Protein AF-A0A7S0DQV4-F1 (afdb_monomer_lite)

Organism: NCBI:txid1561963

Secondary structure (DSSP, 8-state):
---PPP------------S--HHHHHHHTT-GGGHHHHHHTT--HHHHHHHHHTTTT-HHHHHHHHHHHT--HHHHHHHHHHHHHHHHHHHHHHHHHHHHHT-EEEEEEEEEEE-SS-TTTSPEEEEEEETTEEEEEEE-TT-BTTBT-EEETTTEEEE--SS-PPTT--EEEEEEEETTSEEEEEEE-S-GGGTT-EEEEEEE-TTS--TTSPPEEEE-S--TTEEEEEEEEEEEPPSSS-----EEEEEEE--TT---TTTT-EE--

Structure (mmCIF, N/CA/C/O backbone):
data_AF-A0A7S0DQV4-F1
#
_entry.id   AF-A0A7S0DQV4-F1
#
loop_
_atom_site.group_PDB
_atom_site.id
_atom_site.type_symbol
_atom_site.label_atom_id
_atom_site.label_alt_id
_atom_site.label_comp_id
_atom_site.label_asym_id
_atom_site.label_entity_id
_atom_site.label_seq_id
_atom_site.pdbx_PDB_ins_code
_atom_site.Cartn_x
_atom_site.Cartn_y
_atom_site.Cartn_z
_atom_site.occupancy
_atom_site.B_iso_or_equiv
_atom_site.auth_seq_id
_atom_site.auth_comp_id
_atom_site.auth_asym_id
_atom_site.auth_atom_id
_atom_site.pdbx_PDB_model_num
ATOM 1 N N . ILE A 1 1 ? -1.249 31.310 -8.145 1.00 28.73 1 ILE A N 1
ATOM 2 C CA . ILE A 1 1 ? -2.691 31.026 -7.954 1.00 28.73 1 ILE A CA 1
ATOM 3 C C . ILE A 1 1 ? -2.847 30.542 -6.519 1.00 28.73 1 ILE A C 1
ATOM 5 O O . ILE A 1 1 ? -2.282 29.510 -6.187 1.00 28.73 1 ILE A O 1
ATOM 9 N N . PHE A 1 2 ? -3.476 31.342 -5.656 1.00 20.47 2 PHE A N 1
ATOM 10 C CA . PHE A 1 2 ? -3.787 30.962 -4.274 1.00 20.47 2 PHE A CA 1
ATOM 11 C C . PHE A 1 2 ? -5.104 30.182 -4.272 1.00 20.47 2 PHE A C 1
ATOM 13 O O . PHE A 1 2 ? -6.099 30.689 -4.781 1.00 20.47 2 PHE A O 1
ATOM 20 N N . LEU A 1 3 ? -5.123 28.988 -3.683 1.00 21.50 3 LEU A N 1
ATOM 21 C CA . LEU A 1 3 ? -6.357 28.276 -3.351 1.00 21.50 3 LEU A CA 1
ATOM 22 C C . LEU A 1 3 ? -6.413 28.104 -1.831 1.00 21.50 3 LEU A C 1
ATOM 24 O O . LEU A 1 3 ? -5.659 27.327 -1.250 1.00 21.50 3 LEU A O 1
ATOM 28 N N . ARG A 1 4 ? -7.291 28.890 -1.194 1.00 20.69 4 ARG A N 1
ATOM 29 C CA . ARG A 1 4 ? -7.806 28.630 0.157 1.00 20.69 4 ARG A CA 1
ATOM 30 C C . ARG A 1 4 ? -8.791 27.471 0.058 1.00 20.69 4 ARG A C 1
ATOM 32 O O . ARG A 1 4 ? -9.707 27.538 -0.754 1.00 20.69 4 ARG A O 1
ATOM 39 N N . ILE A 1 5 ? -8.634 26.464 0.910 1.00 25.75 5 ILE A N 1
ATOM 40 C CA . ILE A 1 5 ? -9.639 25.418 1.112 1.00 25.75 5 ILE A CA 1
ATOM 41 C C . ILE A 1 5 ? -10.361 25.750 2.422 1.00 25.75 5 ILE A C 1
ATOM 43 O O . ILE A 1 5 ? -9.722 25.824 3.471 1.00 25.75 5 ILE A O 1
ATOM 47 N N . HIS A 1 6 ? -11.664 26.017 2.328 1.00 23.94 6 HIS A N 1
ATOM 48 C CA . HIS A 1 6 ? -12.577 26.170 3.461 1.00 23.94 6 HIS A CA 1
ATOM 49 C C . HIS A 1 6 ? -13.350 24.863 3.706 1.00 23.94 6 HIS A C 1
ATOM 51 O O . HIS A 1 6 ? -13.648 24.133 2.766 1.00 23.94 6 HIS A O 1
ATOM 57 N N . ASP A 1 7 ? -13.694 24.670 4.981 1.00 27.70 7 ASP A N 1
ATOM 58 C CA . ASP A 1 7 ? -14.709 23.786 5.570 1.00 27.70 7 ASP A CA 1
ATOM 59 C C . ASP A 1 7 ? -14.489 22.265 5.610 1.00 27.70 7 ASP A C 1
ATOM 61 O O . ASP A 1 7 ? -14.804 21.498 4.705 1.00 27.70 7 ASP A O 1
ATOM 65 N N . THR A 1 8 ? -14.075 21.812 6.797 1.00 28.31 8 THR A N 1
ATOM 66 C CA . THR A 1 8 ? -14.304 20.463 7.318 1.00 28.31 8 THR A CA 1
ATOM 67 C C . THR A 1 8 ? -15.698 20.382 7.946 1.00 28.31 8 THR A C 1
ATOM 69 O O . THR A 1 8 ? -15.882 20.778 9.097 1.00 28.31 8 THR A O 1
ATOM 72 N N . GLN A 1 9 ? -16.679 19.833 7.228 1.00 30.22 9 GLN A N 1
ATOM 73 C CA . GLN A 1 9 ? -17.860 19.267 7.882 1.00 30.22 9 GLN A CA 1
ATOM 74 C C . GLN A 1 9 ? -17.466 17.939 8.537 1.00 30.22 9 GLN A C 1
ATOM 76 O O . GLN A 1 9 ? -16.934 17.041 7.882 1.00 30.22 9 GLN A O 1
ATOM 81 N N . ALA A 1 10 ? -17.709 17.824 9.842 1.00 33.28 10 ALA A N 1
ATOM 82 C CA . ALA A 1 10 ? -17.564 16.584 10.591 1.00 33.28 10 ALA A CA 1
ATOM 83 C C . ALA A 1 10 ? -18.631 15.581 10.122 1.00 33.28 10 ALA A C 1
ATOM 85 O O . ALA A 1 10 ? -19.753 15.557 10.620 1.00 33.28 10 ALA A O 1
ATOM 86 N N . LEU A 1 11 ? -18.286 14.777 9.117 1.00 34.91 11 LEU A N 1
ATOM 87 C CA . LEU A 1 11 ? -19.079 13.630 8.695 1.00 34.91 11 LEU A CA 1
ATOM 88 C C . LEU A 1 11 ? -18.937 12.530 9.750 1.00 34.91 11 LEU A C 1
ATOM 90 O O . LEU A 1 11 ? -17.864 11.949 9.918 1.00 34.91 11 LEU A O 1
ATOM 94 N N . PHE A 1 12 ? -20.032 12.260 10.460 1.00 33.78 12 PHE A N 1
ATOM 95 C CA . PHE A 1 12 ? -20.196 11.050 11.257 1.00 33.78 12 PHE A CA 1
ATOM 96 C C . PHE A 1 12 ? -20.118 9.850 10.310 1.00 33.78 12 PHE A C 1
ATOM 98 O O . PHE A 1 12 ? -21.029 9.588 9.529 1.00 33.78 12 PHE A O 1
ATOM 105 N N . LEU A 1 13 ? -18.974 9.175 10.322 1.00 39.44 13 LEU A N 1
ATOM 106 C CA . LEU A 1 13 ? -18.747 7.951 9.572 1.00 39.44 13 LEU A CA 1
ATOM 107 C C . LEU A 1 13 ? -19.344 6.790 10.374 1.00 39.44 13 LEU A C 1
ATOM 109 O O . LEU A 1 13 ? -18.879 6.500 11.475 1.00 39.44 13 LEU A O 1
ATOM 113 N N . ASP A 1 14 ? -20.353 6.124 9.814 1.00 41.88 14 ASP A N 1
ATOM 114 C CA . ASP A 1 14 ? -20.816 4.823 10.297 1.00 41.88 14 ASP A CA 1
ATOM 115 C C . ASP A 1 14 ? -19.712 3.792 10.031 1.00 41.88 14 ASP A C 1
ATOM 117 O O . ASP A 1 14 ? -19.583 3.233 8.937 1.00 41.88 14 ASP A O 1
ATOM 121 N N . PHE A 1 15 ? -18.841 3.596 11.019 1.00 45.47 15 PHE A N 1
ATOM 122 C CA . PHE A 1 15 ? -17.841 2.541 10.978 1.00 45.47 15 PHE A CA 1
ATOM 123 C C . PHE A 1 15 ? -18.507 1.189 11.260 1.00 45.47 15 PHE A C 1
ATOM 125 O O . PHE A 1 15 ? -19.395 1.109 12.116 1.00 45.47 15 PHE A O 1
ATOM 132 N N . PRO A 1 16 ? -18.101 0.113 10.559 1.00 47.69 16 PRO A N 1
ATOM 133 C CA . PRO A 1 16 ? -18.525 -1.225 10.930 1.00 47.69 16 PRO A CA 1
ATOM 134 C C . PRO A 1 16 ? -18.013 -1.495 12.347 1.00 47.69 16 PRO A C 1
ATOM 136 O O . PRO A 1 16 ? -16.811 -1.588 12.574 1.00 47.69 16 PRO A O 1
ATOM 139 N N . MET A 1 17 ? -18.933 -1.565 13.309 1.00 54.28 17 MET A N 1
ATOM 140 C CA . MET A 1 17 ? -18.638 -2.094 14.641 1.00 54.28 17 MET A CA 1
ATOM 141 C C . MET A 1 17 ? -18.072 -3.506 14.469 1.00 54.28 17 MET A C 1
ATOM 143 O O . MET A 1 17 ? -18.554 -4.236 13.594 1.00 54.28 17 MET A O 1
ATOM 147 N N . SER A 1 18 ? -17.083 -3.895 15.282 1.00 62.16 18 SER A N 1
ATOM 148 C CA . SER A 1 18 ? -16.542 -5.255 15.205 1.00 62.16 18 SER A CA 1
ATOM 149 C C . SER A 1 18 ? -17.685 -6.271 15.288 1.00 62.16 18 SER A C 1
ATOM 151 O O . SER A 1 18 ? -18.680 -6.064 15.991 1.00 62.16 18 SER A O 1
ATOM 153 N N . SER A 1 19 ? -17.559 -7.388 14.571 1.00 74.06 19 SER A N 1
ATOM 154 C CA . SER A 1 19 ? -18.558 -8.469 14.563 1.00 74.06 19 SER A CA 1
ATOM 155 C C . SER A 1 19 ? -18.748 -9.143 15.926 1.00 74.06 19 SER A C 1
ATOM 157 O O . SER A 1 19 ? -19.539 -10.077 16.038 1.00 74.06 19 SER A O 1
ATOM 159 N N . THR A 1 20 ? -18.007 -8.705 16.948 1.00 83.81 20 THR A N 1
ATOM 160 C CA . THR A 1 20 ? -18.000 -9.305 18.271 1.00 83.81 20 THR A CA 1
ATOM 161 C C . THR A 1 20 ? -19.362 -9.147 18.935 1.00 83.81 20 THR A C 1
ATOM 163 O O . THR A 1 20 ? -19.856 -8.050 19.189 1.00 83.81 20 THR A O 1
ATOM 166 N N . THR A 1 21 ? -19.977 -10.275 19.249 1.00 91.00 21 THR A N 1
ATOM 167 C CA . THR A 1 21 ? -21.289 -10.361 19.880 1.00 91.00 21 THR A CA 1
ATOM 168 C C . THR A 1 21 ? -21.183 -10.296 21.404 1.00 91.00 21 THR A C 1
ATOM 170 O O . THR A 1 21 ? -20.172 -10.662 22.008 1.00 91.00 21 THR A O 1
ATOM 173 N N . ILE A 1 22 ? -22.272 -9.898 22.069 1.00 91.94 22 ILE A N 1
ATOM 174 C CA . ILE A 1 22 ? -22.349 -9.929 23.536 1.00 91.94 22 ILE A CA 1
ATOM 175 C C . ILE A 1 22 ? -22.137 -11.343 24.095 1.00 91.94 22 ILE A C 1
ATOM 177 O O . ILE A 1 22 ? -21.576 -11.508 25.177 1.00 91.94 22 ILE A 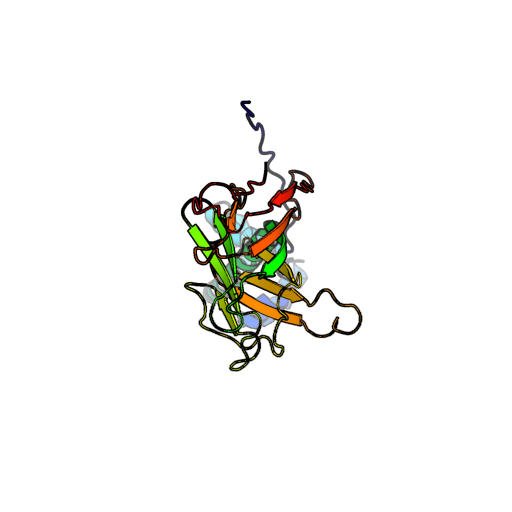O 1
ATOM 181 N N . LYS A 1 23 ? -22.523 -12.371 23.329 1.00 92.06 23 LYS A N 1
ATOM 182 C CA . LYS A 1 23 ? -22.279 -13.772 23.669 1.00 92.06 23 LYS A CA 1
ATOM 183 C C . LYS A 1 23 ? -20.781 -14.066 23.757 1.00 92.06 23 LYS A C 1
ATOM 185 O O . LYS A 1 23 ? -20.331 -14.562 24.787 1.00 92.06 23 LYS A O 1
ATOM 190 N N . GLU A 1 24 ? -20.016 -13.690 22.736 1.00 92.00 24 GLU A N 1
ATOM 191 C CA . GLU A 1 24 ? -18.563 -13.902 22.686 1.00 92.00 24 GLU A CA 1
ATOM 192 C C . GLU A 1 24 ? -17.835 -13.154 23.810 1.00 92.00 24 GLU A C 1
ATOM 194 O O . GLU A 1 24 ? -16.965 -13.728 24.467 1.00 92.00 24 GLU A O 1
ATOM 199 N N . ILE A 1 25 ? -18.245 -11.915 24.111 1.00 92.94 25 ILE A N 1
ATOM 200 C CA . ILE A 1 25 ? -17.688 -11.125 25.224 1.00 92.94 25 ILE A CA 1
ATOM 201 C C . ILE A 1 25 ? -17.873 -11.857 26.558 1.00 92.94 25 ILE A C 1
ATOM 203 O O . ILE A 1 25 ? -16.935 -11.988 27.352 1.00 92.94 25 ILE A O 1
ATOM 207 N N . PHE A 1 26 ? -19.086 -12.344 26.828 1.00 94.06 26 PHE A N 1
ATOM 208 C CA . PHE A 1 26 ? -19.406 -13.000 28.095 1.00 94.06 26 PHE A CA 1
ATOM 209 C C . PHE A 1 26 ? -18.797 -14.400 28.193 1.00 94.06 26 PHE A C 1
ATOM 211 O O . PHE A 1 26 ? -18.353 -14.787 29.276 1.00 94.06 26 PHE A O 1
ATOM 218 N N . GLU A 1 27 ? -18.723 -15.156 27.100 1.00 92.56 27 GLU A N 1
ATOM 219 C CA . GLU A 1 27 ? -18.044 -16.454 27.065 1.00 92.56 27 GLU A CA 1
ATOM 220 C C . GLU A 1 27 ? -16.532 -16.298 27.291 1.00 92.56 27 GLU A C 1
ATOM 222 O O . GLU A 1 27 ? -15.994 -16.921 28.212 1.00 92.56 27 GLU A O 1
ATOM 227 N N . GLY A 1 28 ? -15.871 -15.381 26.574 1.00 88.31 28 GLY A N 1
ATOM 228 C CA . GLY A 1 28 ? -14.443 -15.078 26.746 1.00 88.31 28 GLY A CA 1
ATOM 229 C C . GLY A 1 28 ? -14.092 -14.567 28.150 1.00 88.31 28 GLY A C 1
ATOM 230 O O . GLY A 1 28 ? -13.044 -14.899 28.706 1.00 88.31 28 GLY A O 1
ATOM 231 N N . SER A 1 29 ? -15.020 -13.855 28.795 1.00 91.75 29 SER A N 1
ATOM 232 C CA . SER A 1 29 ? -14.862 -13.353 30.170 1.00 91.75 29 SER A CA 1
ATOM 233 C C . SER A 1 29 ? -15.138 -14.390 31.268 1.00 91.75 29 SER A C 1
ATOM 235 O O . SER A 1 29 ? -15.054 -14.062 32.460 1.00 91.75 29 SER A O 1
ATOM 237 N N . LYS A 1 30 ? -15.518 -15.628 30.913 1.00 94.19 30 LYS A N 1
ATOM 238 C CA . LYS A 1 30 ? -16.040 -16.643 31.854 1.00 94.19 30 LYS A CA 1
ATOM 239 C C . LYS A 1 30 ? -17.259 -16.130 32.643 1.00 94.19 30 LYS A C 1
ATOM 241 O O . LYS A 1 30 ? -17.380 -16.328 33.857 1.00 94.19 30 LYS A O 1
ATOM 246 N N . LEU A 1 31 ? -18.142 -15.415 31.951 1.00 95.19 31 LEU A N 1
ATOM 247 C CA . LEU A 1 31 ? -19.380 -14.812 32.452 1.00 95.19 31 LEU A CA 1
ATOM 248 C C . LEU A 1 31 ? -20.630 -15.359 31.744 1.00 95.19 31 LEU A C 1
ATOM 250 O O . LEU A 1 31 ? -21.716 -14.837 31.970 1.00 95.19 31 LEU A O 1
ATOM 254 N N . SER A 1 32 ? -20.519 -16.435 30.959 1.00 94.38 32 SER A N 1
ATOM 255 C CA . SER A 1 32 ? -21.633 -17.048 30.212 1.00 94.38 32 SER A CA 1
ATOM 256 C C . SER A 1 32 ? -22.882 -17.331 31.060 1.00 94.38 32 SER A C 1
ATOM 258 O O . SER A 1 32 ? -24.001 -17.188 30.578 1.00 94.38 32 SER A O 1
ATOM 260 N N . LYS A 1 33 ? -22.720 -17.622 32.359 1.00 95.44 33 LYS A N 1
ATOM 261 C CA . LYS A 1 33 ? -23.836 -17.793 33.310 1.00 95.44 33 LYS A CA 1
ATOM 262 C C . LYS A 1 33 ? -24.750 -16.565 33.469 1.00 95.44 33 LYS A C 1
ATOM 264 O O . LYS A 1 33 ? -25.844 -16.703 34.000 1.00 95.44 33 LYS A O 1
ATOM 269 N N . PHE A 1 34 ? -24.305 -15.380 33.050 1.00 95.75 34 PHE A N 1
ATOM 270 C CA . PHE A 1 34 ? -25.073 -14.132 33.105 1.00 95.75 34 PHE A CA 1
ATOM 271 C C . PHE A 1 34 ? -25.799 -13.809 31.794 1.00 95.75 34 PHE A C 1
ATOM 273 O O . PHE A 1 34 ? -26.607 -12.883 31.771 1.00 95.75 34 PHE A O 1
ATOM 280 N N . LEU A 1 35 ? -25.577 -14.584 30.726 1.00 94.19 35 LEU A N 1
ATOM 281 C CA . LEU A 1 35 ? -26.274 -14.405 29.449 1.00 94.19 35 LEU A CA 1
ATOM 282 C C . LEU A 1 35 ? -27.807 -14.411 29.576 1.00 94.19 35 LEU A C 1
ATOM 284 O O . LEU A 1 35 ? -28.430 -13.562 28.947 1.00 94.19 35 LEU A O 1
ATOM 288 N N . PRO A 1 36 ? -28.443 -15.247 30.424 1.00 95.75 36 PRO A N 1
ATOM 289 C CA . PRO A 1 36 ? -29.891 -15.175 30.610 1.00 95.75 36 PRO A CA 1
ATOM 290 C C . PRO A 1 36 ? -30.375 -13.813 31.128 1.00 95.75 36 PRO A C 1
ATOM 292 O O . PRO A 1 36 ? -31.425 -13.339 30.706 1.00 95.75 36 PRO A O 1
ATOM 295 N N . ALA A 1 37 ? -29.613 -13.160 32.015 1.00 94.00 37 ALA A N 1
ATOM 296 C CA . ALA A 1 37 ? -29.952 -11.829 32.523 1.00 94.00 37 ALA A CA 1
ATOM 297 C C . ALA A 1 37 ? -29.774 -10.753 31.441 1.00 94.00 37 ALA A C 1
ATOM 299 O O . ALA A 1 37 ? -30.628 -9.884 31.290 1.00 94.00 37 ALA A O 1
ATOM 300 N N . VAL A 1 38 ? -28.705 -10.860 30.646 1.00 93.12 38 VAL A N 1
ATOM 301 C CA . VAL A 1 38 ? -28.457 -10.001 29.479 1.00 93.12 38 VAL A CA 1
ATOM 302 C C . VAL A 1 38 ? -29.620 -10.084 28.486 1.00 93.12 38 VAL A C 1
ATOM 304 O O . VAL A 1 38 ? -30.160 -9.051 28.098 1.00 93.12 38 VAL A O 1
ATOM 307 N N . SER A 1 39 ? -30.060 -11.298 28.137 1.00 92.38 39 SER A N 1
ATOM 308 C CA . SER A 1 39 ? -31.197 -11.516 27.234 1.00 92.38 39 SER A CA 1
ATOM 309 C C . SER A 1 39 ? -32.522 -11.047 27.832 1.00 92.38 39 SER A C 1
ATOM 311 O O . SER A 1 39 ? -33.321 -10.433 27.135 1.00 92.38 39 SER A O 1
ATOM 313 N N . LYS A 1 40 ? -32.755 -11.288 29.129 1.00 94.88 40 LYS A N 1
ATOM 314 C CA . LYS A 1 40 ? -33.973 -10.845 29.829 1.00 94.88 40 LYS A CA 1
ATOM 315 C C . LYS A 1 40 ? -34.155 -9.326 29.778 1.00 94.88 40 LYS A C 1
ATOM 317 O O . LYS A 1 40 ? -35.286 -8.853 29.730 1.00 94.88 40 LYS A O 1
ATOM 322 N N . HIS A 1 41 ? -33.056 -8.581 29.832 1.00 93.12 41 HIS A N 1
ATOM 323 C CA . HIS A 1 41 ? -33.058 -7.120 29.824 1.00 93.12 41 HIS A CA 1
ATOM 324 C C . HIS A 1 41 ? -32.793 -6.514 28.441 1.00 93.12 41 HIS A C 1
ATOM 326 O O . HIS A 1 41 ? -32.591 -5.306 28.361 1.00 93.12 41 HIS A O 1
ATOM 332 N N . ASP A 1 42 ? -32.792 -7.335 27.384 1.00 93.06 42 ASP A N 1
ATOM 333 C CA . ASP A 1 42 ? -32.529 -6.926 25.998 1.00 93.06 42 ASP A CA 1
ATOM 334 C C . ASP A 1 42 ? -31.271 -6.048 25.855 1.00 93.06 42 ASP A C 1
ATOM 336 O O . ASP A 1 42 ? -31.233 -5.033 25.159 1.00 93.06 42 ASP A O 1
ATOM 340 N N . ILE A 1 43 ? -30.212 -6.411 26.586 1.00 92.06 43 ILE A N 1
ATOM 341 C CA . ILE A 1 43 ? -28.967 -5.649 26.563 1.00 92.06 43 ILE A CA 1
ATOM 342 C C . ILE A 1 43 ? -28.238 -5.972 25.261 1.00 92.06 43 ILE A C 1
ATOM 344 O O . ILE A 1 43 ? -27.730 -7.075 25.062 1.00 92.06 43 ILE A O 1
ATOM 348 N N . GLN A 1 44 ? -28.163 -4.978 24.383 1.00 91.94 44 GLN A N 1
ATOM 349 C CA . GLN A 1 44 ? -27.464 -5.063 23.107 1.00 91.94 44 GLN A CA 1
ATOM 350 C C . GLN A 1 44 ? -25.958 -4.806 23.283 1.00 91.94 44 GLN A C 1
ATOM 352 O O . GLN A 1 44 ? -25.547 -4.001 24.124 1.00 91.94 44 GLN A O 1
ATOM 357 N N . THR A 1 45 ? -25.118 -5.427 22.442 1.00 89.69 45 THR A N 1
ATOM 358 C CA . THR A 1 45 ? -23.652 -5.226 22.466 1.00 89.69 45 THR A CA 1
ATOM 359 C C . THR A 1 45 ? -23.278 -3.744 22.382 1.00 89.69 45 THR A C 1
ATOM 361 O O . THR A 1 45 ? -22.413 -3.275 23.120 1.00 89.69 45 THR A O 1
ATOM 364 N N . LYS A 1 46 ? -23.960 -2.990 21.506 1.00 88.31 46 LYS A N 1
ATOM 365 C CA . LYS A 1 46 ? -23.709 -1.559 21.290 1.00 88.31 46 LYS A CA 1
ATOM 366 C C . LYS A 1 46 ? -23.971 -0.743 22.555 1.00 88.31 46 LYS A C 1
ATOM 368 O O . LYS A 1 46 ? -23.108 0.025 22.961 1.00 88.31 46 LYS A O 1
ATOM 373 N N . SER A 1 47 ? -25.107 -0.969 23.215 1.00 90.19 47 SER A N 1
ATOM 374 C CA . SER A 1 47 ? -25.468 -0.286 24.463 1.00 90.19 47 SER A CA 1
ATOM 375 C C . SER A 1 47 ? -24.484 -0.599 25.594 1.00 90.19 47 SER A C 1
ATOM 377 O O . SER A 1 47 ? -24.123 0.291 26.363 1.00 90.19 47 SER A O 1
ATOM 379 N N . LEU A 1 48 ? -23.998 -1.846 25.667 1.00 92.00 48 LEU A N 1
ATOM 380 C CA . LEU A 1 48 ? -22.988 -2.255 26.644 1.00 92.00 48 LEU A CA 1
ATOM 381 C C . LEU A 1 48 ? -21.639 -1.555 26.417 1.00 92.00 48 LEU A C 1
ATOM 383 O O . LEU A 1 48 ? -21.051 -1.030 27.364 1.00 92.00 48 LEU A O 1
ATOM 387 N N . LEU A 1 49 ? -21.163 -1.526 25.168 1.00 89.88 49 LEU A N 1
ATOM 388 C CA . LEU A 1 49 ? -19.923 -0.842 24.789 1.00 89.88 49 LEU A CA 1
ATOM 389 C C . LEU A 1 49 ? -20.016 0.676 24.982 1.00 89.88 49 LEU A C 1
ATOM 391 O O . LEU A 1 49 ? -19.041 1.292 25.410 1.00 89.88 49 LEU A O 1
ATOM 395 N N . GLU A 1 50 ? -21.173 1.277 24.701 1.00 89.88 50 GLU A N 1
ATOM 396 C CA . GLU A 1 50 ? -21.409 2.714 24.853 1.00 89.88 50 GLU A CA 1
ATOM 397 C C . GLU A 1 50 ? -21.395 3.145 26.322 1.00 89.88 50 GLU A C 1
ATOM 399 O O . GLU A 1 50 ? -20.676 4.077 26.682 1.00 89.88 50 GLU A O 1
ATOM 404 N N . ALA A 1 51 ? -22.099 2.432 27.205 1.00 90.56 51 ALA A N 1
ATOM 405 C CA . ALA A 1 51 ? -22.046 2.752 28.631 1.00 90.56 51 ALA A CA 1
ATOM 406 C C . ALA A 1 51 ? -20.658 2.497 29.235 1.00 90.56 51 ALA A C 1
ATOM 408 O O . ALA A 1 51 ? -20.254 3.204 30.155 1.00 90.56 51 ALA A O 1
ATOM 409 N N . PHE A 1 52 ? -19.923 1.497 28.731 1.00 92.75 52 PHE A N 1
ATOM 410 C CA . PHE A 1 52 ? -18.534 1.274 29.130 1.00 92.75 52 PHE A CA 1
ATOM 411 C C . PHE A 1 52 ? -17.633 2.429 28.682 1.00 92.75 52 PHE A C 1
ATOM 413 O O . PHE A 1 52 ? -16.877 2.956 29.492 1.00 92.75 52 PHE A O 1
ATOM 420 N N . LYS A 1 53 ? -17.758 2.882 27.427 1.00 89.44 53 LYS A N 1
ATOM 421 C CA . LYS A 1 53 ? -17.026 4.043 26.891 1.00 89.44 53 LYS A CA 1
ATOM 422 C C . LYS A 1 53 ? -17.293 5.314 27.699 1.00 89.44 53 LYS A C 1
ATOM 424 O O . LYS A 1 53 ? -16.375 6.088 27.939 1.00 89.44 53 LYS A O 1
ATOM 429 N N . ASN A 1 54 ? -18.532 5.502 28.143 1.00 89.62 54 ASN A N 1
ATOM 430 C CA . ASN A 1 54 ? -18.963 6.683 28.885 1.00 89.62 54 ASN A CA 1
ATOM 431 C C . ASN A 1 54 ? -18.866 6.508 30.409 1.00 89.62 54 ASN A C 1
ATOM 433 O O . ASN A 1 54 ? -19.474 7.277 31.143 1.00 89.62 54 ASN A O 1
ATOM 437 N N . MET A 1 55 ? -18.128 5.522 30.934 1.00 88.69 55 MET A N 1
ATOM 438 C CA . MET A 1 55 ? -18.126 5.263 32.382 1.00 88.69 55 MET A CA 1
ATOM 439 C C . MET A 1 55 ? -17.536 6.406 33.229 1.00 88.69 55 MET A C 1
ATOM 441 O O . MET A 1 55 ? -17.870 6.510 34.406 1.00 88.69 55 MET A O 1
ATOM 445 N N . GLU A 1 56 ? -16.677 7.251 32.651 1.00 84.62 56 GLU A N 1
ATOM 446 C CA . GLU A 1 56 ? -16.110 8.433 33.321 1.00 84.62 56 GLU A CA 1
ATOM 447 C C . GLU A 1 56 ? -17.068 9.632 33.298 1.00 84.62 56 GLU A C 1
ATOM 449 O O . GLU A 1 56 ? -17.122 10.405 34.251 1.00 84.62 56 GLU A O 1
ATOM 454 N N . THR A 1 57 ? -17.852 9.774 32.227 1.00 86.38 57 THR A N 1
ATOM 455 C CA . THR A 1 57 ? -18.740 10.923 31.990 1.00 86.38 57 THR A CA 1
ATOM 456 C C . THR A 1 57 ? -20.193 10.661 32.398 1.00 86.38 57 THR A C 1
ATOM 458 O O . THR A 1 57 ? -20.922 11.598 32.712 1.00 86.38 57 THR A O 1
ATOM 461 N N . ALA A 1 58 ? -20.618 9.397 32.433 1.00 88.75 58 ALA A N 1
ATOM 462 C CA . ALA A 1 58 ? -21.961 8.931 32.776 1.00 88.75 58 ALA A CA 1
ATOM 463 C C . ALA A 1 58 ? -21.922 7.624 33.611 1.00 88.75 58 ALA A C 1
ATOM 465 O O . ALA A 1 58 ? -22.488 6.599 33.207 1.00 88.75 58 ALA A O 1
ATOM 466 N N . PRO A 1 59 ? -21.292 7.627 34.805 1.00 91.38 59 PRO A N 1
ATOM 467 C CA . PRO A 1 59 ? -21.092 6.421 35.620 1.00 91.38 59 PRO A CA 1
ATOM 468 C C . PRO A 1 59 ? -22.398 5.725 36.034 1.00 91.38 59 PRO A C 1
ATOM 470 O O . PRO A 1 59 ? -22.425 4.502 36.190 1.00 91.38 59 PRO A O 1
ATOM 473 N N . GLU A 1 60 ? -23.496 6.473 36.169 1.00 92.06 60 GLU A N 1
ATOM 474 C CA . GLU A 1 60 ? -24.802 5.931 36.560 1.00 92.06 60 GLU A CA 1
ATOM 475 C C . GLU A 1 60 ? -25.402 4.992 35.504 1.00 92.06 60 GLU A C 1
ATOM 477 O O . GLU A 1 60 ? -26.052 4.005 35.852 1.00 92.06 60 GLU A O 1
ATOM 482 N N . GLN A 1 61 ? -25.150 5.237 34.212 1.00 90.06 61 GLN A N 1
ATOM 483 C CA . GLN A 1 61 ? -25.619 4.352 33.138 1.00 90.06 61 GLN A CA 1
ATOM 484 C C . GLN A 1 61 ? -24.903 3.001 33.186 1.00 90.06 61 GLN A C 1
ATOM 486 O O . GLN A 1 61 ? -25.541 1.948 33.108 1.00 90.06 61 GLN A O 1
ATOM 491 N N . TRP A 1 62 ? -23.581 3.030 33.380 1.00 92.75 62 TRP A N 1
ATOM 492 C CA . TRP A 1 62 ? -22.777 1.830 33.586 1.00 92.75 62 TRP A CA 1
ATOM 493 C C . TRP A 1 62 ? -23.245 1.065 34.826 1.00 92.75 62 TRP A C 1
ATOM 495 O O . TRP A 1 62 ? -23.523 -0.130 34.749 1.00 92.75 62 TRP A O 1
ATOM 505 N N . LYS A 1 63 ? -23.401 1.760 35.958 1.00 93.00 63 LYS A N 1
ATOM 506 C CA . LYS A 1 63 ? -23.839 1.164 37.225 1.00 93.00 63 LYS A CA 1
ATOM 507 C C . LYS A 1 63 ? -25.205 0.489 37.103 1.00 93.00 63 LYS A C 1
ATOM 509 O O . LYS A 1 63 ? -25.317 -0.692 37.417 1.00 93.00 63 LYS A O 1
ATOM 514 N N . LYS A 1 64 ? -26.204 1.184 36.548 1.00 93.56 64 LYS A N 1
ATOM 515 C CA . LYS A 1 64 ? -27.548 0.632 36.318 1.00 93.56 64 LYS A CA 1
ATOM 516 C C . LYS A 1 64 ? -27.500 -0.658 35.500 1.00 93.56 64 LYS A C 1
ATOM 518 O O . LYS A 1 64 ? -28.203 -1.613 35.813 1.00 93.56 64 LYS A O 1
ATOM 523 N N . MET A 1 65 ? -26.668 -0.709 34.463 1.00 93.06 65 MET A N 1
ATOM 524 C CA . MET A 1 65 ? -26.552 -1.897 33.621 1.00 93.06 65 MET A CA 1
ATOM 525 C C . MET A 1 65 ? -25.853 -3.062 34.331 1.00 93.06 65 MET A C 1
ATOM 527 O O . MET A 1 65 ? -26.296 -4.203 34.224 1.00 93.06 65 MET A O 1
ATOM 531 N N . ILE A 1 66 ? -24.806 -2.782 35.105 1.00 95.19 66 ILE A N 1
ATOM 532 C CA . ILE A 1 66 ? -24.135 -3.776 35.952 1.00 95.19 66 ILE A CA 1
ATOM 533 C C . ILE A 1 66 ? -25.093 -4.371 36.991 1.00 95.19 66 ILE A C 1
ATOM 535 O O . ILE A 1 66 ? -25.089 -5.592 37.191 1.00 95.19 66 ILE A O 1
ATOM 539 N N . ASP A 1 67 ? -25.943 -3.533 37.584 1.00 93.81 67 ASP A N 1
ATOM 540 C CA . ASP A 1 67 ? -26.949 -3.944 38.561 1.00 93.81 67 ASP A CA 1
ATOM 541 C C . ASP A 1 67 ? -28.041 -4.815 37.917 1.00 93.81 67 ASP A C 1
ATOM 543 O O . ASP A 1 67 ? -28.390 -5.858 38.470 1.00 93.81 67 ASP A O 1
ATOM 547 N N . LEU A 1 68 ? -28.513 -4.467 36.710 1.00 94.19 68 LEU A N 1
ATOM 548 C CA . LEU A 1 68 ? -29.480 -5.278 35.949 1.00 94.19 68 LEU A CA 1
ATOM 549 C C . LEU A 1 68 ? -28.947 -6.679 35.612 1.00 94.19 68 LEU A C 1
ATOM 551 O O . LEU A 1 68 ? -29.694 -7.655 35.640 1.00 94.19 68 LEU A O 1
ATOM 555 N N . ILE A 1 69 ? -27.652 -6.795 35.312 1.00 93.88 69 ILE A N 1
ATOM 556 C CA . ILE A 1 69 ? -27.015 -8.088 35.015 1.00 93.88 69 ILE A CA 1
ATOM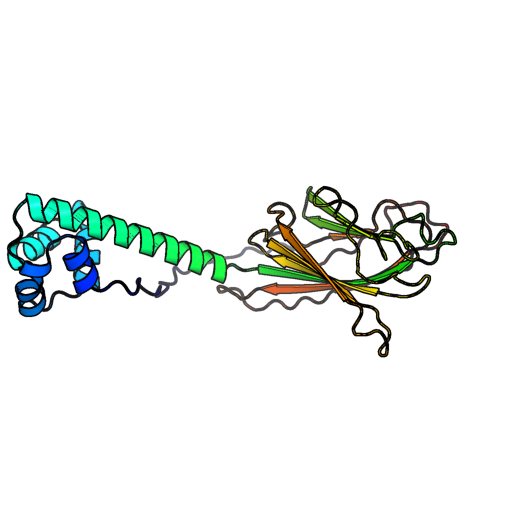 557 C C . ILE A 1 69 ? -26.718 -8.873 36.312 1.00 93.88 69 ILE A C 1
ATOM 559 O O . ILE A 1 69 ? -26.553 -10.094 36.283 1.00 93.88 69 ILE A O 1
ATOM 563 N N . GLY A 1 70 ? -26.655 -8.198 37.465 1.00 95.38 70 GLY A N 1
ATOM 564 C CA . GLY A 1 70 ? -26.343 -8.810 38.759 1.00 95.38 70 GLY A CA 1
ATOM 565 C C . GLY A 1 70 ? -24.859 -9.164 38.920 1.00 95.38 70 GLY A C 1
ATOM 566 O O . GLY A 1 70 ? -24.507 -10.196 39.507 1.00 95.38 70 GLY A O 1
ATOM 567 N N . LEU A 1 71 ? -23.958 -8.345 38.367 1.00 94.56 71 LEU A N 1
ATOM 568 C CA . LEU A 1 71 ? -22.519 -8.610 38.414 1.00 94.56 71 LEU A CA 1
ATOM 569 C C . LEU A 1 71 ? -21.895 -8.133 39.734 1.00 94.56 71 LEU A C 1
ATOM 571 O O . LEU A 1 71 ? -22.007 -6.982 40.134 1.00 94.56 71 LEU A O 1
ATOM 575 N N . LYS A 1 72 ? -21.151 -9.029 40.392 1.00 94.62 72 LYS A N 1
ATOM 576 C CA . LYS A 1 72 ? -20.331 -8.720 41.575 1.00 94.62 72 LYS A CA 1
ATOM 577 C C . LYS A 1 72 ? -19.018 -8.034 41.165 1.00 94.62 72 LYS A C 1
ATOM 579 O O . LYS A 1 72 ? -18.580 -8.247 40.033 1.00 94.62 72 LYS A O 1
ATOM 584 N N . PRO A 1 73 ? -18.305 -7.335 42.071 1.00 92.81 73 PRO A N 1
ATOM 585 C CA . PRO A 1 73 ? -17.078 -6.599 41.735 1.00 92.81 73 PRO A CA 1
ATOM 586 C C . PRO A 1 73 ? -16.034 -7.404 40.940 1.00 92.81 73 PRO A C 1
ATOM 588 O O . PRO A 1 73 ? -15.510 -6.927 39.936 1.00 92.81 73 PRO A O 1
ATOM 591 N N . GLY A 1 74 ? -15.795 -8.670 41.306 1.00 91.38 74 GLY A N 1
ATOM 592 C CA . GLY A 1 74 ? -14.875 -9.546 40.567 1.00 91.38 74 GLY A CA 1
ATOM 593 C C . GLY A 1 74 ? -15.350 -9.923 39.155 1.00 91.38 74 GLY A C 1
ATOM 594 O O . GLY A 1 74 ? -14.531 -10.158 38.271 1.00 91.38 74 GLY A O 1
ATOM 595 N N . HIS A 1 75 ? -16.663 -9.961 38.912 1.00 95.62 75 HIS A N 1
ATOM 596 C CA . HIS A 1 75 ? -17.222 -10.149 37.570 1.00 95.62 75 HIS A CA 1
ATOM 597 C C . HIS A 1 75 ? -17.103 -8.870 36.741 1.00 95.62 75 HIS A C 1
ATOM 599 O O . HIS A 1 75 ? -16.727 -8.943 35.575 1.00 95.62 75 HIS A O 1
ATOM 605 N N . VAL A 1 76 ? -17.362 -7.712 37.359 1.00 94.69 76 VAL A N 1
ATOM 606 C CA . VAL A 1 76 ? -17.218 -6.396 36.722 1.00 94.69 76 VAL A CA 1
ATOM 607 C C . VAL A 1 76 ? -15.786 -6.195 36.236 1.00 94.69 76 VAL A C 1
ATOM 609 O O . VAL A 1 76 ? -15.590 -5.776 35.102 1.00 94.69 76 VAL A O 1
ATOM 612 N N . ALA A 1 77 ? -14.782 -6.560 37.038 1.00 92.88 77 ALA A N 1
ATOM 613 C CA . ALA A 1 77 ? -13.379 -6.473 36.633 1.00 92.88 77 ALA A CA 1
ATOM 614 C C . ALA A 1 77 ? -13.067 -7.314 35.379 1.00 92.88 77 ALA A C 1
ATOM 616 O O . ALA A 1 77 ? -12.387 -6.836 34.473 1.00 92.88 77 ALA A O 1
ATOM 617 N N . ARG A 1 78 ? -13.596 -8.545 35.296 1.00 93.62 78 ARG A N 1
ATOM 618 C CA . ARG A 1 78 ? -13.423 -9.404 34.110 1.00 93.62 78 ARG A CA 1
ATOM 619 C C . ARG A 1 78 ? -14.136 -8.842 32.884 1.00 93.62 78 ARG A C 1
ATOM 621 O O . ARG A 1 78 ? -13.532 -8.790 31.820 1.00 93.62 78 ARG A O 1
ATOM 628 N N . LEU A 1 79 ? -15.375 -8.377 33.053 1.00 95.00 79 LEU A N 1
ATOM 629 C CA . LEU A 1 79 ? -16.146 -7.772 31.970 1.00 95.00 79 LEU A CA 1
ATOM 630 C C . LEU A 1 79 ? -15.460 -6.511 31.431 1.00 95.00 79 LEU A C 1
ATOM 632 O O . LEU A 1 79 ? -15.343 -6.355 30.223 1.00 95.00 79 LEU A O 1
ATOM 636 N N . ARG A 1 80 ? -14.951 -5.638 32.311 1.00 94.25 80 ARG A N 1
ATOM 637 C CA . ARG A 1 80 ? -14.211 -4.430 31.911 1.00 94.25 80 ARG A CA 1
ATOM 638 C C . ARG A 1 80 ? -12.979 -4.755 31.075 1.00 94.25 80 ARG A C 1
ATOM 640 O O . ARG A 1 80 ? -12.748 -4.083 30.079 1.00 94.25 80 ARG A O 1
ATOM 647 N N . ARG A 1 81 ? -12.211 -5.783 31.455 1.00 92.31 81 ARG A N 1
ATOM 648 C CA . ARG A 1 81 ? -11.047 -6.217 30.668 1.00 92.31 81 ARG A CA 1
ATOM 649 C C . ARG A 1 81 ? -11.465 -6.641 29.260 1.00 92.31 81 ARG A C 1
ATOM 651 O O . ARG A 1 81 ? -10.914 -6.120 28.301 1.00 92.31 81 ARG A O 1
ATOM 658 N N . ALA A 1 82 ? -12.469 -7.507 29.139 1.00 91.88 82 ALA A N 1
ATOM 659 C CA . ALA A 1 82 ? -12.930 -7.966 27.830 1.00 91.88 82 ALA A CA 1
ATOM 660 C C . ALA A 1 82 ? -13.518 -6.832 26.976 1.00 91.88 82 ALA A C 1
ATOM 662 O O . ALA A 1 82 ? -13.258 -6.763 25.781 1.00 91.88 82 ALA A O 1
ATOM 663 N N . LEU A 1 83 ? -14.271 -5.904 27.576 1.00 92.75 83 LEU A N 1
ATOM 664 C CA . LEU A 1 83 ? -14.787 -4.737 26.855 1.00 92.75 83 LEU A CA 1
ATOM 665 C C . LEU A 1 83 ? -13.665 -3.788 26.408 1.00 92.75 83 LEU A C 1
ATOM 667 O O . LEU A 1 83 ? -13.767 -3.219 25.325 1.00 92.75 83 LEU A O 1
ATOM 671 N N . SER A 1 84 ? -12.592 -3.647 27.194 1.00 92.31 84 SER A N 1
ATOM 672 C CA . SER A 1 84 ? -11.397 -2.893 26.792 1.00 92.31 84 SER A CA 1
ATOM 673 C C . SER A 1 84 ? -10.709 -3.536 25.588 1.00 92.31 84 SER A C 1
ATOM 675 O O . SER A 1 84 ? -10.411 -2.841 24.625 1.00 92.31 84 SER A O 1
ATOM 677 N N . GLU A 1 85 ? -10.520 -4.859 25.603 1.00 90.19 85 GLU A N 1
ATOM 678 C CA . GLU A 1 85 ? -9.926 -5.602 24.481 1.00 90.19 85 GLU A CA 1
ATOM 679 C C . GLU A 1 85 ? -10.757 -5.447 23.198 1.00 90.19 85 GLU A C 1
ATOM 681 O O . GLU A 1 85 ? -10.207 -5.211 22.123 1.00 90.19 85 GLU A O 1
ATOM 686 N N . VAL A 1 86 ? -12.089 -5.500 23.310 1.00 88.88 86 VAL A N 1
ATOM 687 C CA . VAL A 1 86 ? -12.995 -5.254 22.178 1.00 88.88 86 VAL A CA 1
ATOM 688 C C . VAL A 1 86 ? -12.910 -3.808 21.688 1.00 88.88 86 VAL A C 1
ATOM 690 O O . VAL A 1 86 ? -12.881 -3.585 20.482 1.00 88.88 86 VAL A O 1
ATOM 693 N N . GLN A 1 87 ? -12.834 -2.815 22.580 1.00 87.75 87 GLN A N 1
ATOM 694 C CA . GLN A 1 87 ? -12.659 -1.417 22.172 1.00 87.75 87 GLN A CA 1
ATOM 695 C C . GLN A 1 87 ? -11.337 -1.181 21.439 1.00 87.75 87 GLN A C 1
ATOM 697 O O . GLN A 1 87 ? -11.311 -0.428 20.467 1.00 87.75 87 GLN A O 1
ATOM 702 N N . ASP A 1 88 ? -10.253 -1.809 21.885 1.00 86.62 88 ASP A N 1
ATOM 703 C CA . ASP A 1 88 ? -8.955 -1.685 21.226 1.00 86.62 88 ASP A CA 1
ATOM 704 C C . ASP A 1 88 ? -8.959 -2.374 19.855 1.00 86.62 88 ASP A C 1
ATOM 706 O O . ASP A 1 88 ? -8.438 -1.814 18.890 1.00 86.62 88 ASP A O 1
ATOM 710 N N . ALA A 1 89 ? -9.630 -3.524 19.731 1.00 83.94 89 ALA A N 1
ATOM 711 C CA . ALA A 1 89 ? -9.849 -4.179 18.444 1.00 83.94 89 ALA A CA 1
ATOM 712 C C . ALA A 1 89 ? -10.678 -3.308 17.482 1.00 83.94 89 ALA A C 1
ATOM 714 O O . ALA A 1 89 ? -10.280 -3.143 16.331 1.00 83.94 89 ALA A O 1
ATOM 715 N N . ILE A 1 90 ? -11.769 -2.691 17.959 1.00 83.19 90 ILE A N 1
ATOM 716 C CA . ILE A 1 90 ? -12.586 -1.758 17.164 1.00 83.19 90 ILE A CA 1
ATOM 717 C C . ILE A 1 90 ? -11.735 -0.580 16.680 1.00 83.19 90 ILE A C 1
ATOM 719 O O . ILE A 1 90 ? -11.737 -0.286 15.490 1.00 83.19 90 ILE A O 1
ATOM 723 N N . LYS A 1 91 ? -10.962 0.070 17.560 1.00 82.94 91 LYS A N 1
ATOM 724 C CA . LYS A 1 91 ? -10.092 1.197 17.169 1.00 82.94 91 LYS A CA 1
ATOM 725 C C . LYS A 1 91 ? -9.063 0.791 16.118 1.00 82.94 91 LYS A C 1
ATOM 727 O O . LYS A 1 91 ? -8.762 1.565 15.213 1.00 82.94 91 LYS A O 1
ATOM 732 N N . GLU A 1 92 ? -8.497 -0.404 16.244 1.00 81.56 92 GLU A N 1
ATOM 733 C CA . GLU A 1 92 ? -7.523 -0.925 15.289 1.00 81.56 92 GLU A CA 1
ATOM 734 C C . GLU A 1 92 ? -8.167 -1.250 13.932 1.00 81.56 92 GLU A C 1
ATOM 736 O O . GLU A 1 92 ? -7.577 -0.973 12.885 1.00 81.56 92 GLU A O 1
ATOM 741 N N . GLU A 1 93 ? -9.385 -1.794 13.924 1.00 78.56 93 GLU A N 1
ATOM 742 C CA . GLU A 1 93 ? -10.175 -1.987 12.704 1.00 78.56 93 GLU A CA 1
ATOM 743 C C . GLU A 1 93 ? -10.562 -0.651 12.062 1.00 78.56 93 GLU A C 1
ATOM 745 O O . GLU A 1 93 ? -10.381 -0.485 10.856 1.00 78.56 93 GLU A O 1
ATOM 750 N N . GLU A 1 94 ? -11.009 0.330 12.848 1.00 78.19 94 GLU A N 1
ATOM 751 C CA . GLU A 1 94 ? -11.298 1.693 12.391 1.00 78.19 94 GLU A CA 1
ATOM 752 C C . GLU A 1 94 ? -10.053 2.352 11.791 1.00 78.19 94 GLU A C 1
ATOM 754 O O . GLU A 1 94 ? -10.128 2.936 10.708 1.00 78.19 94 GLU A O 1
ATOM 759 N N . ARG A 1 95 ? -8.889 2.208 12.439 1.00 73.19 95 ARG A N 1
ATOM 760 C CA . ARG A 1 95 ? -7.602 2.696 11.929 1.00 73.19 95 ARG A CA 1
ATOM 761 C C . ARG A 1 95 ? -7.264 2.049 10.590 1.00 73.19 95 ARG A C 1
ATOM 763 O O . ARG A 1 95 ? -6.978 2.762 9.633 1.00 73.19 95 ARG A O 1
ATOM 770 N N . LYS A 1 96 ? -7.348 0.719 10.488 1.00 67.81 96 LYS A N 1
ATOM 771 C CA . LYS A 1 96 ? -7.101 -0.015 9.234 1.00 67.81 96 LYS A CA 1
ATOM 772 C C . LYS A 1 96 ? -8.088 0.371 8.135 1.00 67.81 96 LYS A C 1
ATOM 774 O O . LYS A 1 96 ? -7.690 0.531 6.984 1.00 67.81 96 LYS A O 1
ATOM 779 N N . ALA A 1 97 ? -9.364 0.543 8.471 1.00 65.44 97 ALA A N 1
ATOM 780 C CA . ALA A 1 97 ? -10.394 0.968 7.532 1.00 65.44 97 ALA A CA 1
ATOM 781 C C . ALA A 1 97 ? -10.150 2.403 7.052 1.00 65.44 97 ALA A C 1
ATOM 783 O O . ALA A 1 97 ? -10.302 2.686 5.865 1.00 65.44 97 ALA A O 1
ATOM 784 N N . LEU A 1 98 ? -9.731 3.302 7.944 1.00 62.34 98 LEU A N 1
ATOM 785 C CA . LEU A 1 98 ? -9.366 4.672 7.600 1.00 62.34 98 LEU A CA 1
ATOM 786 C C . LEU A 1 98 ? -8.111 4.712 6.719 1.00 62.34 98 LEU A C 1
ATOM 788 O O . LEU A 1 98 ? -8.107 5.407 5.707 1.00 62.34 98 LEU A O 1
ATOM 792 N N . GLU A 1 99 ? -7.085 3.926 7.044 1.00 60.56 99 GLU A N 1
ATOM 793 C CA . GLU A 1 99 ? -5.871 3.774 6.231 1.00 60.56 99 GLU A CA 1
ATOM 794 C C . GLU A 1 99 ? -6.175 3.195 4.848 1.00 60.56 99 GLU A C 1
ATOM 796 O O . GLU A 1 99 ? -5.645 3.674 3.847 1.00 60.56 99 GLU A O 1
ATOM 801 N N . SER A 1 100 ? -7.081 2.218 4.767 1.00 57.97 100 SER A N 1
ATOM 802 C CA . SER A 1 100 ? -7.553 1.669 3.496 1.00 57.97 100 SER A CA 1
ATOM 803 C C . SER A 1 100 ? -8.387 2.671 2.697 1.00 57.97 100 SER A C 1
ATOM 805 O O . SER A 1 100 ? -8.328 2.655 1.472 1.00 57.97 100 SER A O 1
ATOM 807 N N . LYS A 1 101 ? -9.177 3.531 3.351 1.00 56.16 101 LYS A N 1
ATOM 808 C CA . LYS A 1 101 ? -9.969 4.582 2.686 1.00 56.16 101 LYS A CA 1
ATOM 809 C C . LYS A 1 101 ? -9.114 5.776 2.249 1.00 56.16 101 LYS A C 1
ATOM 811 O O . LYS A 1 101 ? -9.461 6.459 1.296 1.00 56.16 101 LYS A O 1
ATOM 816 N N . LEU A 1 102 ? -7.977 6.002 2.905 1.00 56.97 102 LEU A N 1
ATOM 817 C CA . LEU A 1 102 ? -6.939 6.963 2.513 1.00 56.97 102 LEU A CA 1
ATOM 818 C C . LEU A 1 102 ? -5.892 6.347 1.563 1.00 56.97 102 LEU A C 1
ATOM 820 O O . LEU A 1 102 ? -4.797 6.898 1.394 1.00 56.97 102 LEU A O 1
ATOM 824 N N . ALA A 1 103 ? -6.196 5.199 0.948 1.00 64.25 103 ALA A N 1
ATOM 825 C CA . ALA A 1 103 ? -5.327 4.576 -0.038 1.00 64.25 103 ALA A CA 1
ATOM 826 C C . ALA A 1 103 ? -5.263 5.452 -1.298 1.00 64.25 103 ALA A C 1
ATOM 828 O O . ALA A 1 103 ? -6.155 5.457 -2.145 1.00 64.25 103 ALA A O 1
ATOM 829 N N . CYS A 1 104 ? -4.182 6.214 -1.410 1.00 71.38 104 CYS A N 1
ATOM 830 C CA . CYS A 1 104 ? -3.833 6.951 -2.609 1.00 71.38 104 CYS A CA 1
ATOM 831 C C . CYS A 1 104 ? -2.760 6.159 -3.344 1.00 71.38 104 CYS A C 1
ATOM 833 O O . CYS A 1 104 ? -1.823 5.654 -2.716 1.00 71.38 104 CYS A O 1
ATOM 835 N N . SER A 1 105 ? -2.875 6.081 -4.665 1.00 78.56 105 SER A N 1
ATOM 836 C CA . SER A 1 105 ? -1.851 5.468 -5.496 1.00 78.56 105 SER A CA 1
ATOM 837 C C . SER A 1 105 ? -1.458 6.382 -6.649 1.00 78.56 105 SER A C 1
ATOM 839 O O . SER A 1 105 ? -2.296 7.014 -7.295 1.00 78.56 105 SER A O 1
ATOM 841 N N . TYR A 1 106 ? -0.156 6.453 -6.907 1.00 78.25 106 TYR A N 1
ATOM 842 C CA . TYR A 1 106 ? 0.356 6.948 -8.176 1.00 78.25 106 TYR A CA 1
ATOM 843 C C . TYR A 1 106 ? 0.696 5.755 -9.049 1.00 78.25 106 TYR A C 1
ATOM 845 O O . TYR A 1 106 ? 1.413 4.853 -8.616 1.00 78.25 106 TYR A O 1
ATOM 853 N N . ILE A 1 107 ? 0.206 5.773 -10.280 1.00 83.75 107 ILE A N 1
ATOM 854 C CA . ILE A 1 107 ? 0.552 4.788 -11.291 1.00 83.75 107 ILE A CA 1
ATOM 855 C C . ILE A 1 107 ? 1.451 5.512 -12.288 1.00 83.75 107 ILE A C 1
ATOM 857 O O . ILE A 1 107 ? 1.049 6.468 -12.936 1.00 83.75 107 ILE A O 1
ATOM 861 N N . ILE A 1 108 ? 2.707 5.097 -12.384 1.00 82.38 108 ILE A N 1
ATOM 862 C CA . ILE A 1 108 ? 3.670 5.656 -13.330 1.00 82.38 108 ILE A CA 1
ATOM 863 C C . ILE A 1 108 ? 3.823 4.649 -14.456 1.00 82.38 108 ILE A C 1
ATOM 865 O O . ILE A 1 108 ? 4.380 3.567 -14.270 1.00 82.38 108 ILE A O 1
ATOM 869 N N . GLU A 1 109 ? 3.338 5.021 -15.630 1.00 84.38 109 GLU A N 1
ATOM 870 C CA . GLU A 1 109 ? 3.469 4.250 -16.854 1.00 84.38 109 GLU A CA 1
ATOM 871 C C . GLU A 1 109 ? 4.592 4.849 -17.699 1.00 84.38 109 GLU A C 1
ATOM 873 O O . GLU A 1 1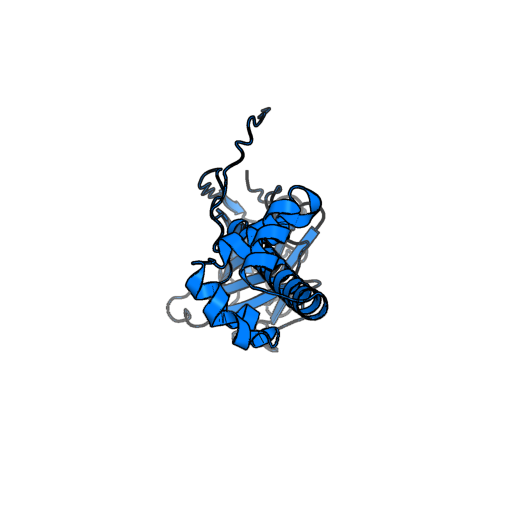09 ? 4.529 6.000 -18.121 1.00 84.38 109 GLU A O 1
ATOM 878 N N . ALA A 1 110 ? 5.636 4.081 -17.983 1.00 82.00 110 ALA A N 1
ATOM 879 C CA . ALA A 1 110 ? 6.705 4.528 -18.864 1.00 82.00 110 ALA A CA 1
ATOM 880 C C . ALA A 1 110 ? 6.981 3.499 -19.957 1.00 82.00 110 ALA A C 1
ATOM 882 O O . ALA A 1 110 ? 6.922 2.296 -19.744 1.00 82.00 110 ALA A O 1
ATOM 883 N N . LYS A 1 111 ? 7.306 3.963 -21.158 1.00 81.81 111 LYS A N 1
ATOM 884 C CA . LYS A 1 111 ? 7.927 3.145 -22.200 1.00 81.81 111 LYS A CA 1
ATOM 885 C C . LYS A 1 111 ? 9.404 3.459 -22.168 1.00 81.81 111 LYS A C 1
ATOM 887 O O . LYS A 1 111 ? 9.741 4.614 -22.387 1.00 81.81 111 LYS A O 1
ATOM 892 N N . VAL A 1 112 ? 10.261 2.485 -21.888 1.00 79.19 112 VAL A N 1
ATOM 893 C CA . VAL A 1 112 ? 11.699 2.711 -21.698 1.00 79.19 112 VAL A CA 1
ATOM 894 C C . VAL A 1 112 ? 12.488 1.724 -22.546 1.00 79.19 112 VAL A C 1
ATOM 896 O O . VAL A 1 112 ? 12.192 0.533 -22.545 1.00 79.19 112 VAL A O 1
ATOM 899 N N . GLY A 1 113 ? 13.504 2.207 -23.252 1.00 77.56 113 GLY A N 1
ATOM 900 C CA . GLY A 1 113 ? 14.433 1.348 -23.980 1.00 77.56 113 GLY A CA 1
ATOM 901 C C . GLY A 1 113 ? 15.835 1.940 -24.054 1.00 77.56 113 GLY A C 1
ATOM 902 O O . GLY A 1 113 ? 16.042 3.125 -23.782 1.00 77.56 113 GLY A O 1
ATOM 903 N N . TYR A 1 114 ? 16.791 1.111 -24.460 1.00 74.75 114 TYR A N 1
ATOM 904 C CA . TYR A 1 114 ? 18.204 1.466 -24.565 1.00 74.75 114 TYR A CA 1
ATOM 905 C C . TYR A 1 114 ? 18.705 1.280 -26.001 1.00 74.75 114 TYR A C 1
ATOM 907 O O . TYR A 1 114 ? 18.583 0.201 -26.581 1.00 74.75 114 TYR A O 1
ATOM 915 N N . TRP A 1 115 ? 19.310 2.327 -26.556 1.00 70.75 115 TRP A N 1
ATOM 916 C CA . TRP A 1 115 ? 19.845 2.400 -27.920 1.00 70.75 115 TRP A CA 1
ATOM 917 C C . TRP A 1 115 ? 21.375 2.501 -27.969 1.00 70.75 115 TRP A C 1
ATOM 919 O O . TRP A 1 115 ? 21.938 2.745 -29.035 1.00 70.75 115 TRP A O 1
ATOM 929 N N . GLY A 1 116 ? 22.066 2.329 -26.840 1.00 68.38 116 GLY A N 1
ATOM 930 C CA . GLY A 1 116 ? 23.526 2.432 -26.795 1.00 68.38 116 GLY A CA 1
ATOM 931 C C . GLY A 1 116 ? 24.204 1.182 -27.329 1.00 68.38 116 GLY A C 1
ATOM 932 O O . GLY A 1 116 ? 23.580 0.147 -27.458 1.00 68.38 116 GLY A O 1
ATOM 933 N N . SER A 1 117 ? 25.494 1.243 -27.643 1.00 71.69 117 SER A N 1
ATOM 934 C CA . SER A 1 117 ? 26.208 0.113 -28.265 1.00 71.69 117 SER A CA 1
ATOM 935 C C . SER A 1 117 ? 26.668 -0.974 -27.284 1.00 71.69 117 SER A C 1
ATOM 937 O O . SER A 1 117 ? 27.174 -2.007 -27.707 1.00 71.69 117 SER A O 1
ATOM 939 N N . SER A 1 118 ? 26.529 -0.753 -25.976 1.00 76.00 118 SER A N 1
ATOM 940 C CA . SER A 1 118 ? 27.115 -1.592 -24.921 1.00 76.00 118 SER A CA 1
ATOM 941 C C . SER A 1 118 ? 26.044 -2.347 -24.117 1.00 76.00 118 SER A C 1
ATOM 943 O O . SER A 1 118 ? 25.971 -2.244 -22.887 1.00 76.00 118 SER A O 1
ATOM 945 N N . PHE A 1 119 ? 25.200 -3.096 -24.833 1.00 74.56 119 PHE A N 1
ATOM 946 C CA . PHE A 1 119 ? 24.197 -3.999 -24.254 1.00 74.56 119 PHE A CA 1
ATOM 947 C C . PHE A 1 119 ? 24.861 -5.040 -23.339 1.00 74.56 119 PHE A C 1
ATOM 949 O O . PHE A 1 119 ? 25.998 -5.445 -23.567 1.00 74.56 119 PHE A O 1
ATOM 956 N N . GLY A 1 120 ? 24.181 -5.441 -22.267 1.00 73.75 120 GLY A N 1
ATOM 957 C CA . GLY A 1 120 ? 24.708 -6.364 -21.260 1.00 73.75 120 GLY A CA 1
ATOM 958 C C . GLY A 1 120 ? 25.751 -5.758 -20.313 1.00 73.75 120 GLY A C 1
ATOM 959 O O . GLY A 1 120 ? 26.169 -6.414 -19.367 1.00 73.75 120 GLY A O 1
ATOM 960 N N . ARG A 1 121 ? 26.169 -4.503 -20.504 1.00 76.12 121 ARG A N 1
ATOM 961 C CA . ARG A 1 121 ? 27.112 -3.833 -19.592 1.00 76.12 121 ARG A CA 1
ATOM 962 C C . ARG A 1 121 ? 26.481 -2.661 -18.858 1.00 76.12 121 ARG A C 1
ATOM 964 O O . ARG A 1 121 ? 26.663 -2.533 -17.650 1.00 76.12 121 ARG A O 1
ATOM 971 N N . TRP A 1 122 ? 25.737 -1.822 -19.572 1.00 76.44 122 TRP A N 1
ATOM 972 C CA . TRP A 1 122 ? 25.084 -0.655 -18.982 1.00 76.44 122 TRP A CA 1
ATOM 973 C C . TRP A 1 122 ? 23.610 -0.914 -18.728 1.00 76.44 122 TRP A C 1
ATOM 975 O O . TRP A 1 122 ? 22.940 -1.597 -19.502 1.00 76.44 122 TRP A O 1
ATOM 985 N N . GLY A 1 123 ? 23.132 -0.378 -17.610 1.00 77.44 123 GLY A N 1
ATOM 986 C CA . GLY A 1 123 ? 21.715 -0.360 -17.304 1.00 77.44 123 GLY A CA 1
ATOM 987 C C . GLY A 1 123 ? 21.061 0.881 -17.891 1.00 77.44 123 GLY A C 1
ATOM 988 O O . GLY A 1 123 ? 21.701 1.914 -18.076 1.00 77.44 123 GLY A O 1
ATOM 989 N N . THR A 1 124 ? 19.764 0.784 -18.124 1.00 79.38 124 THR A N 1
ATOM 990 C CA . THR A 1 124 ? 18.889 1.927 -18.346 1.00 79.38 124 THR A CA 1
ATOM 991 C C . THR A 1 124 ? 18.094 2.152 -17.060 1.00 79.38 124 THR A C 1
ATOM 993 O O . THR A 1 124 ? 17.690 1.184 -16.413 1.00 79.38 124 THR A O 1
ATOM 996 N N . ALA A 1 125 ? 17.879 3.409 -16.672 1.00 81.88 125 ALA A N 1
ATOM 997 C CA . ALA A 1 125 ? 17.308 3.744 -15.372 1.00 81.88 125 ALA A CA 1
ATOM 998 C C . ALA A 1 125 ? 16.178 4.773 -15.471 1.00 81.88 125 ALA A C 1
ATOM 1000 O O . ALA A 1 125 ? 16.371 5.867 -16.003 1.00 81.88 125 ALA A O 1
ATOM 1001 N N . LEU A 1 126 ? 15.032 4.453 -14.872 1.00 84.81 126 LEU A N 1
ATOM 1002 C CA . LEU A 1 126 ? 13.980 5.420 -14.566 1.00 84.81 126 LEU A CA 1
ATOM 1003 C C . LEU A 1 126 ? 14.164 5.894 -13.124 1.00 84.81 126 LEU A C 1
ATOM 1005 O O . LEU A 1 126 ? 14.266 5.068 -12.219 1.00 84.81 126 LEU A O 1
ATOM 1009 N N . ARG A 1 127 ? 14.206 7.204 -12.890 1.00 86.38 127 ARG A N 1
ATOM 1010 C CA . ARG A 1 127 ? 14.236 7.778 -11.543 1.00 86.38 127 ARG A CA 1
ATOM 1011 C C . ARG A 1 127 ? 12.855 8.314 -11.200 1.00 86.38 127 ARG A C 1
ATOM 1013 O O . ARG A 1 127 ? 12.324 9.131 -11.941 1.00 86.38 127 ARG A O 1
ATOM 1020 N N . VAL A 1 128 ? 12.306 7.895 -10.069 1.00 86.56 128 VAL A N 1
ATOM 1021 C CA . VAL A 1 128 ? 11.091 8.486 -9.501 1.00 86.56 128 VAL A CA 1
ATOM 1022 C C . VAL A 1 128 ? 11.466 9.201 -8.217 1.00 86.56 128 VAL A C 1
ATOM 1024 O O . VAL A 1 128 ? 12.163 8.621 -7.381 1.00 86.56 128 VAL A O 1
ATOM 1027 N N . SER A 1 129 ? 11.021 10.446 -8.069 1.00 85.12 129 SER A N 1
ATOM 1028 C CA . SER A 1 129 ? 11.323 11.268 -6.900 1.00 85.12 129 SER A CA 1
ATOM 1029 C C . SER A 1 129 ? 10.069 11.923 -6.330 1.00 85.12 129 SER A C 1
ATOM 1031 O O . SER A 1 129 ? 9.200 12.367 -7.075 1.00 85.12 129 SER A O 1
ATOM 1033 N N . PHE A 1 130 ? 10.019 12.010 -5.004 1.00 82.19 130 PHE A N 1
ATOM 1034 C CA . PHE A 1 130 ? 9.086 12.819 -4.225 1.00 82.19 130 PHE A CA 1
ATOM 1035 C C . PHE A 1 130 ? 9.914 13.653 -3.249 1.00 82.19 130 PHE A C 1
ATOM 1037 O O . PHE A 1 130 ? 10.648 13.098 -2.425 1.00 82.19 130 PHE A O 1
ATOM 1044 N N . GLY A 1 131 ? 9.842 14.977 -3.367 1.00 79.75 131 GLY A N 1
ATOM 1045 C CA . GLY A 1 131 ? 10.632 15.892 -2.548 1.00 79.75 131 GLY A CA 1
ATOM 1046 C C . GLY A 1 131 ? 12.125 15.553 -2.579 1.00 79.75 131 GLY A C 1
ATOM 1047 O O . GLY A 1 131 ? 12.752 15.529 -3.638 1.00 79.75 131 GLY A O 1
ATOM 1048 N N . SER A 1 132 ? 12.698 15.270 -1.406 1.00 83.12 132 SER A N 1
ATOM 1049 C CA . SER A 1 132 ? 14.107 14.885 -1.237 1.00 83.12 132 SER A CA 1
ATOM 1050 C C . SER A 1 132 ? 14.385 13.381 -1.381 1.00 83.12 132 SER A C 1
ATOM 1052 O O . SER A 1 132 ? 15.542 12.963 -1.312 1.00 83.12 132 SER A O 1
ATOM 1054 N N . HIS A 1 133 ? 13.357 12.554 -1.584 1.00 88.50 133 HIS A N 1
ATOM 1055 C CA . HIS A 1 133 ? 13.489 11.105 -1.698 1.00 88.50 133 HIS A CA 1
ATOM 1056 C C . HIS A 1 133 ? 13.371 10.667 -3.152 1.00 88.50 133 HIS A C 1
ATOM 1058 O O . HIS A 1 133 ? 12.464 11.072 -3.873 1.00 88.50 133 HIS A O 1
ATOM 1064 N N . SER A 1 134 ? 14.285 9.805 -3.594 1.00 89.44 134 SER A N 1
ATOM 1065 C CA . SER A 1 134 ? 14.246 9.243 -4.941 1.00 89.44 134 SER A CA 1
ATOM 1066 C C . SER A 1 134 ? 14.672 7.783 -4.967 1.00 89.44 134 SER A C 1
ATOM 1068 O O . SER A 1 134 ? 15.444 7.311 -4.120 1.00 89.44 134 SER A O 1
ATOM 1070 N N . ARG A 1 135 ? 14.162 7.064 -5.967 1.00 91.94 135 ARG A N 1
ATOM 1071 C CA . ARG A 1 135 ? 14.600 5.713 -6.318 1.00 91.94 135 ARG A CA 1
ATOM 1072 C C . ARG A 1 135 ? 14.847 5.601 -7.805 1.00 91.94 135 ARG A C 1
ATOM 1074 O O . ARG A 1 135 ? 14.119 6.162 -8.620 1.00 91.94 135 ARG A O 1
ATOM 1081 N N . GLU A 1 136 ? 15.878 4.837 -8.136 1.00 90.50 136 GLU A N 1
ATOM 1082 C CA . GLU A 1 136 ? 16.206 4.476 -9.508 1.00 90.50 136 GLU A CA 1
ATOM 1083 C C . GLU A 1 136 ? 15.844 3.015 -9.752 1.00 90.50 136 GLU A C 1
ATOM 1085 O O . GLU A 1 136 ? 16.336 2.118 -9.064 1.00 90.50 136 GLU A O 1
ATOM 1090 N N . PHE A 1 137 ? 14.998 2.803 -10.752 1.00 90.62 137 PHE A N 1
ATOM 1091 C CA . PHE A 1 137 ? 14.555 1.516 -11.262 1.00 90.62 137 PHE A CA 1
ATOM 1092 C C . PHE A 1 137 ? 15.397 1.209 -12.495 1.00 90.62 137 PHE A C 1
ATOM 1094 O O . PHE A 1 137 ? 15.248 1.866 -13.527 1.00 90.62 137 PHE A O 1
ATOM 1101 N N . VAL A 1 138 ? 16.322 0.259 -12.374 1.00 88.19 138 VAL A N 1
ATOM 1102 C CA . VAL A 1 138 ? 17.353 0.004 -13.385 1.00 88.19 138 VAL A CA 1
ATOM 1103 C C . VAL A 1 138 ? 17.165 -1.383 -13.972 1.00 88.19 138 VAL A C 1
ATOM 1105 O O . VAL A 1 138 ? 17.143 -2.357 -13.225 1.00 88.19 138 VAL A O 1
ATOM 1108 N N . PHE A 1 139 ? 17.094 -1.487 -15.297 1.00 87.06 139 PHE A N 1
ATOM 1109 C CA . PHE A 1 139 ? 17.160 -2.770 -15.996 1.00 87.06 139 PHE A CA 1
ATOM 1110 C C . PHE A 1 139 ? 18.338 -2.810 -16.962 1.00 87.06 139 PHE A C 1
ATOM 1112 O O . PHE A 1 139 ? 18.794 -1.770 -17.433 1.00 87.06 139 PHE A O 1
ATOM 1119 N N . HIS A 1 140 ? 18.834 -4.010 -17.251 1.00 85.62 140 HIS A N 1
ATOM 1120 C CA . HIS A 1 140 ? 20.008 -4.233 -18.090 1.00 85.62 140 HIS A CA 1
ATOM 1121 C C . HIS A 1 140 ? 19.633 -4.994 -19.378 1.00 85.62 140 HIS A C 1
ATOM 1123 O O . HIS A 1 140 ? 19.654 -6.229 -19.393 1.00 85.62 140 HIS A O 1
ATOM 1129 N N . PRO A 1 141 ? 19.294 -4.283 -20.472 1.00 81.56 141 PRO A N 1
ATOM 1130 C CA . PRO A 1 141 ? 19.072 -4.888 -21.786 1.00 81.56 141 PRO A CA 1
ATOM 1131 C C . PRO A 1 141 ? 20.280 -5.697 -22.252 1.00 81.56 141 PRO A C 1
ATOM 1133 O O . PRO A 1 141 ? 21.418 -5.252 -22.101 1.00 81.56 141 PRO A O 1
ATOM 1136 N N . GLY A 1 142 ? 20.047 -6.874 -22.828 1.00 82.38 142 GLY A N 1
ATOM 1137 C CA . GLY A 1 142 ? 21.100 -7.766 -23.323 1.00 82.38 142 GLY A CA 1
ATOM 1138 C C . GLY A 1 142 ? 21.932 -8.468 -22.243 1.00 82.38 142 GLY A C 1
ATOM 1139 O O . GLY A 1 142 ? 22.859 -9.198 -22.582 1.00 82.38 142 GLY A O 1
ATOM 1140 N N . TYR A 1 143 ? 21.643 -8.272 -20.952 1.00 86.25 143 TYR A N 1
ATOM 1141 C CA . TYR A 1 143 ? 22.366 -8.961 -19.882 1.00 86.25 143 TYR A CA 1
ATOM 1142 C C . TYR A 1 143 ? 21.836 -10.378 -19.680 1.00 86.25 143 TYR A C 1
ATOM 1144 O O . TYR A 1 143 ? 20.635 -10.569 -19.513 1.00 86.25 143 TYR A O 1
ATOM 1152 N N . THR A 1 144 ? 22.713 -11.378 -19.690 1.00 86.88 144 THR A N 1
ATOM 1153 C CA . THR A 1 144 ? 22.309 -12.793 -19.729 1.00 86.88 144 THR A CA 1
ATOM 1154 C C . THR A 1 144 ? 22.465 -13.529 -18.399 1.00 86.88 144 THR A C 1
ATOM 1156 O O . THR A 1 144 ? 21.902 -14.610 -18.254 1.00 86.88 144 THR A O 1
ATOM 1159 N N . SER A 1 145 ? 23.180 -12.969 -17.412 1.00 85.69 145 SER A N 1
ATOM 1160 C CA . SER A 1 145 ? 23.443 -13.656 -16.139 1.00 85.69 145 SER A CA 1
ATOM 1161 C C . SER A 1 145 ? 23.489 -12.708 -14.925 1.00 85.69 145 SER A C 1
ATOM 1163 O O . SER A 1 145 ? 24.535 -12.117 -14.662 1.00 85.69 145 SER A O 1
ATOM 1165 N N . PRO A 1 146 ? 22.390 -12.574 -14.150 1.00 86.06 146 PRO A N 1
ATOM 1166 C CA . PRO A 1 146 ? 21.074 -13.167 -14.405 1.00 86.06 146 PRO A CA 1
ATOM 1167 C C . PRO A 1 146 ? 20.365 -12.563 -15.637 1.00 86.06 146 PRO A C 1
ATOM 1169 O O . PRO A 1 146 ? 20.582 -11.386 -15.936 1.00 86.06 146 PRO A O 1
ATOM 1172 N N . PRO A 1 147 ? 19.498 -13.327 -16.336 1.00 87.50 147 PRO A N 1
ATOM 1173 C CA . PRO A 1 147 ? 18.760 -12.845 -17.503 1.00 87.50 147 PRO A CA 1
ATOM 1174 C C . PRO A 1 147 ? 17.998 -11.549 -17.223 1.00 87.50 147 PRO A C 1
ATOM 1176 O O . PRO A 1 147 ? 17.152 -11.498 -16.327 1.00 87.50 147 PRO A O 1
ATOM 1179 N N . GLY A 1 148 ? 18.328 -10.506 -17.983 1.00 85.31 148 GLY A N 1
ATOM 1180 C CA . GLY A 1 148 ? 17.711 -9.192 -17.897 1.00 85.31 148 GLY A CA 1
ATOM 1181 C C . GLY A 1 148 ? 17.770 -8.598 -16.503 1.00 85.31 148 GLY A C 1
ATOM 1182 O O . GLY A 1 148 ? 16.733 -8.237 -15.980 1.00 85.31 148 GLY A O 1
ATOM 1183 N N . ALA A 1 149 ? 18.936 -8.545 -15.858 1.00 90.44 149 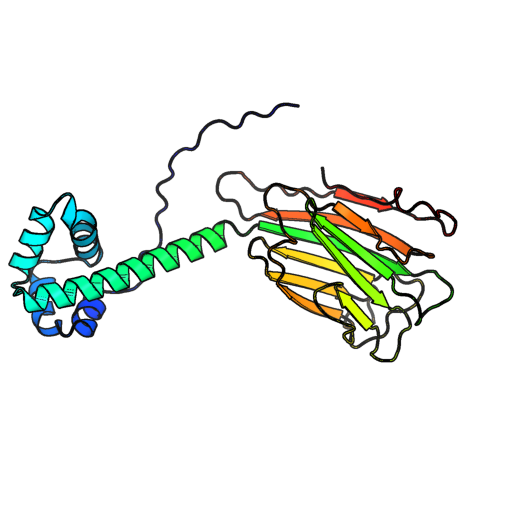ALA A N 1
ATOM 1184 C CA . ALA A 1 149 ? 19.031 -8.052 -14.483 1.00 90.44 149 ALA A CA 1
ATOM 1185 C C . ALA A 1 149 ? 18.229 -6.754 -14.250 1.00 90.44 149 ALA A C 1
ATOM 1187 O O . ALA A 1 149 ? 18.409 -5.763 -14.961 1.00 90.44 149 ALA A O 1
ATOM 1188 N N . PHE A 1 150 ? 17.385 -6.763 -13.220 1.00 92.25 150 PHE A N 1
ATOM 1189 C CA . PHE A 1 150 ? 16.632 -5.614 -12.732 1.00 92.25 150 PHE A CA 1
ATOM 1190 C C . PHE A 1 150 ? 16.993 -5.305 -11.280 1.00 92.25 150 PHE A C 1
ATOM 1192 O O . PHE A 1 150 ? 17.122 -6.213 -10.461 1.00 92.25 150 PHE A O 1
ATOM 1199 N N . ARG A 1 151 ? 17.118 -4.027 -10.928 1.00 91.88 151 ARG A N 1
ATOM 1200 C CA . ARG A 1 151 ? 17.382 -3.582 -9.555 1.00 91.88 151 ARG A CA 1
ATOM 1201 C C . ARG A 1 151 ? 16.636 -2.297 -9.227 1.00 91.88 151 ARG A C 1
ATOM 1203 O O . ARG A 1 151 ? 16.322 -1.500 -10.111 1.00 91.88 151 ARG A O 1
ATOM 1210 N N . ILE A 1 152 ? 16.437 -2.072 -7.933 1.00 92.81 152 ILE A N 1
ATOM 1211 C CA . ILE A 1 152 ? 15.983 -0.789 -7.396 1.00 92.81 152 ILE A CA 1
ATOM 1212 C C . ILE A 1 152 ? 17.061 -0.303 -6.432 1.00 92.81 152 ILE A C 1
ATOM 1214 O O . ILE A 1 152 ? 17.306 -0.934 -5.399 1.00 92.81 152 ILE A O 1
ATOM 1218 N N . ASN A 1 153 ? 17.725 0.802 -6.779 1.00 88.81 153 ASN A N 1
ATOM 1219 C CA . ASN A 1 153 ? 18.838 1.328 -5.988 1.00 88.81 153 ASN A CA 1
ATOM 1220 C C . ASN A 1 153 ? 18.380 1.634 -4.551 1.00 88.81 153 ASN A C 1
ATOM 1222 O O . ASN A 1 153 ? 17.401 2.348 -4.346 1.00 88.81 153 ASN A O 1
ATOM 1226 N N . GLY A 1 154 ? 19.093 1.079 -3.566 1.00 86.06 154 GLY A N 1
ATOM 1227 C CA . GLY A 1 154 ? 18.770 1.215 -2.140 1.00 86.06 154 GLY A CA 1
ATOM 1228 C C . GLY A 1 154 ? 17.702 0.251 -1.607 1.00 86.06 154 GLY A C 1
ATOM 1229 O O . GLY A 1 154 ? 17.435 0.285 -0.412 1.00 86.06 154 GLY A O 1
ATOM 1230 N N . ILE A 1 155 ? 17.117 -0.610 -2.451 1.00 92.44 155 ILE A N 1
ATOM 1231 C CA . ILE A 1 155 ? 16.059 -1.556 -2.053 1.00 92.44 155 ILE A CA 1
ATOM 1232 C C . ILE A 1 155 ? 16.485 -3.008 -2.298 1.00 92.44 155 ILE A C 1
ATOM 1234 O O . ILE A 1 155 ? 16.522 -3.805 -1.365 1.00 92.44 155 ILE A O 1
ATOM 1238 N N . PHE A 1 156 ? 16.830 -3.374 -3.536 1.00 90.00 156 PHE A N 1
ATOM 1239 C CA . PHE A 1 156 ? 17.372 -4.702 -3.835 1.00 90.00 156 PHE A CA 1
ATOM 1240 C C . PHE A 1 156 ? 18.387 -4.670 -4.979 1.00 90.00 156 PHE A C 1
ATOM 1242 O O . PHE A 1 156 ? 18.295 -3.853 -5.897 1.00 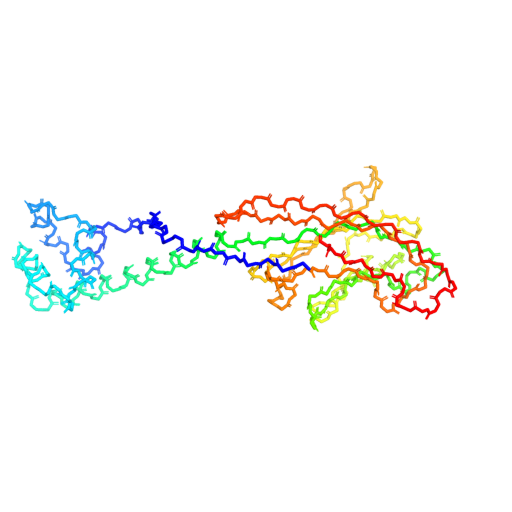90.00 156 PHE A O 1
ATOM 1249 N N . SER A 1 157 ? 19.355 -5.588 -4.910 1.00 88.50 157 SER A N 1
ATOM 1250 C CA . SER A 1 157 ? 20.372 -5.833 -5.939 1.00 88.50 157 SER A CA 1
ATOM 1251 C C . SER A 1 157 ? 19.790 -6.549 -7.168 1.00 88.50 157 SER A C 1
ATOM 1253 O O . SER A 1 157 ? 18.590 -6.798 -7.241 1.00 88.50 157 SER A O 1
ATOM 1255 N N . ASN A 1 158 ? 20.631 -6.867 -8.156 1.00 89.75 158 ASN A N 1
ATOM 1256 C CA . ASN A 1 158 ? 20.211 -7.475 -9.421 1.00 89.75 158 ASN A CA 1
ATOM 1257 C C . ASN A 1 158 ? 19.353 -8.736 -9.215 1.00 89.75 158 ASN A C 1
ATOM 1259 O O . ASN A 1 158 ? 19.819 -9.745 -8.689 1.00 89.75 158 ASN A O 1
ATOM 1263 N N . ARG A 1 159 ? 18.115 -8.688 -9.702 1.00 91.69 159 ARG A N 1
ATOM 1264 C CA . ARG A 1 159 ? 17.186 -9.814 -9.804 1.00 91.69 159 ARG A CA 1
ATOM 1265 C C . ARG A 1 159 ? 17.017 -10.209 -11.262 1.00 91.69 159 ARG A C 1
ATOM 1267 O O . ARG A 1 159 ? 17.007 -9.350 -12.137 1.00 91.69 159 ARG A O 1
ATOM 1274 N N . SER A 1 160 ? 16.870 -11.505 -11.516 1.00 91.94 160 SER A N 1
ATOM 1275 C CA . SER A 1 160 ? 16.515 -12.000 -12.847 1.00 91.94 160 SER A CA 1
ATOM 1276 C C . SER A 1 160 ? 15.129 -11.495 -13.241 1.00 91.94 160 SER A C 1
ATOM 1278 O O . SER A 1 160 ? 14.190 -11.621 -12.453 1.00 91.94 160 SER A O 1
ATOM 1280 N N . MET A 1 161 ? 14.993 -10.976 -14.461 1.00 91.25 161 MET A N 1
ATOM 1281 C CA . MET A 1 161 ? 13.685 -10.699 -15.060 1.00 91.25 161 MET A CA 1
ATOM 1282 C C . MET A 1 161 ? 13.029 -11.962 -15.634 1.00 91.25 161 MET A C 1
ATOM 1284 O O . MET A 1 161 ? 11.861 -11.928 -16.004 1.00 91.25 161 MET A O 1
ATOM 1288 N N . GLY A 1 162 ? 13.764 -13.078 -15.725 1.00 90.81 162 GLY A N 1
ATOM 1289 C CA . GLY A 1 162 ? 13.299 -14.315 -16.367 1.00 90.81 162 GLY A CA 1
ATOM 1290 C C . GLY A 1 162 ? 13.363 -14.279 -17.898 1.00 90.81 162 GLY A C 1
ATOM 1291 O O . GLY A 1 162 ? 13.156 -15.294 -18.555 1.00 90.81 162 GLY A O 1
ATOM 1292 N N . PHE A 1 163 ? 13.709 -13.129 -18.471 1.00 90.12 163 PHE A N 1
ATOM 1293 C CA . PHE A 1 163 ? 13.995 -12.939 -19.884 1.00 90.12 163 PHE A CA 1
ATOM 1294 C C . PHE A 1 163 ? 15.067 -11.867 -20.050 1.00 90.12 163 PHE A C 1
ATOM 1296 O O . PHE A 1 163 ? 15.305 -11.077 -19.142 1.00 90.12 163 PHE A O 1
ATOM 1303 N N . VAL A 1 164 ? 15.711 -11.841 -21.214 1.00 89.44 164 VAL A N 1
ATOM 1304 C CA . VAL A 1 164 ? 16.683 -10.809 -21.579 1.00 89.44 164 VAL A CA 1
ATOM 1305 C C . VAL A 1 164 ? 15.959 -9.761 -22.426 1.00 89.44 164 VAL A C 1
ATOM 1307 O O . VAL A 1 164 ? 15.505 -10.108 -23.515 1.00 89.44 164 VAL A O 1
ATOM 1310 N N . PRO A 1 165 ? 15.797 -8.515 -21.943 1.00 85.94 165 PRO A N 1
ATOM 1311 C CA . PRO A 1 165 ? 15.242 -7.436 -22.742 1.00 85.94 165 PRO A CA 1
ATOM 1312 C C . PRO A 1 165 ? 16.149 -7.152 -23.934 1.00 85.94 165 PRO A C 1
ATOM 1314 O O . PRO A 1 165 ? 17.368 -7.032 -23.773 1.00 85.94 165 PRO A O 1
ATOM 1317 N N . ASP A 1 166 ? 15.555 -7.026 -25.111 1.00 83.75 166 ASP A N 1
ATOM 1318 C CA . ASP A 1 166 ? 16.287 -6.732 -26.327 1.00 83.75 166 ASP A CA 1
ATOM 1319 C C . ASP A 1 166 ? 16.739 -5.273 -26.369 1.00 83.75 166 ASP A C 1
ATOM 1321 O O . ASP A 1 166 ? 16.129 -4.345 -25.827 1.00 83.75 166 ASP A O 1
ATOM 1325 N N . ALA A 1 167 ? 17.863 -5.090 -27.042 1.00 77.50 167 ALA A N 1
ATOM 1326 C CA . ALA A 1 167 ? 18.355 -3.799 -27.466 1.00 77.50 167 ALA A CA 1
ATOM 1327 C C . ALA A 1 167 ? 17.330 -3.069 -28.344 1.00 77.50 167 ALA A C 1
ATOM 1329 O O . ALA A 1 167 ? 16.695 -3.693 -29.187 1.00 77.50 167 ALA A O 1
ATOM 1330 N N . LYS A 1 168 ? 17.267 -1.734 -28.244 1.00 77.12 168 LYS A N 1
ATOM 1331 C CA . LYS A 1 168 ? 16.498 -0.865 -29.158 1.00 77.12 168 LYS A CA 1
ATOM 1332 C C . LYS A 1 168 ? 14.983 -1.125 -29.184 1.00 77.12 168 LYS A C 1
ATOM 1334 O O . LYS A 1 168 ? 14.307 -0.655 -30.094 1.00 77.12 168 LYS A O 1
ATOM 1339 N N . GLU A 1 169 ? 14.461 -1.800 -28.165 1.00 83.44 169 GLU A N 1
ATOM 1340 C CA . GLU A 1 169 ? 13.033 -2.033 -27.960 1.00 83.44 169 GLU A CA 1
ATOM 1341 C C . GLU A 1 169 ? 12.501 -1.227 -26.768 1.00 83.44 169 GLU A C 1
ATOM 1343 O O . GLU A 1 169 ? 13.222 -0.953 -25.804 1.00 83.44 169 GLU A O 1
ATOM 1348 N N . PHE A 1 170 ? 11.222 -0.841 -26.824 1.00 82.81 170 PHE A N 1
ATOM 1349 C CA . PHE A 1 170 ? 10.553 -0.090 -25.755 1.00 82.81 170 PHE A CA 1
ATOM 1350 C C . PHE A 1 170 ? 9.761 -1.003 -24.818 1.00 82.81 170 PHE A C 1
ATOM 1352 O O . PHE A 1 170 ? 8.657 -1.432 -25.140 1.00 82.81 170 PHE A O 1
ATOM 1359 N N . TYR A 1 171 ? 10.250 -1.198 -23.602 1.00 85.31 171 TYR A N 1
ATOM 1360 C CA . TYR A 1 171 ? 9.574 -1.974 -22.566 1.00 85.31 171 TYR A CA 1
ATOM 1361 C C . TYR A 1 171 ? 8.567 -1.134 -21.785 1.00 85.31 171 TYR A C 1
ATOM 1363 O O . TYR A 1 171 ? 8.791 0.049 -21.538 1.00 85.31 171 TYR A O 1
ATOM 1371 N N . SER A 1 172 ? 7.449 -1.746 -21.390 1.00 87.56 172 SER A N 1
ATOM 1372 C CA . SER A 1 172 ? 6.391 -1.076 -20.622 1.00 87.56 172 SER A CA 1
ATOM 1373 C C . SER A 1 172 ? 6.661 -1.216 -19.135 1.00 87.56 172 SER A C 1
ATOM 1375 O O . SER A 1 172 ? 6.550 -2.312 -18.603 1.00 87.56 172 SER A O 1
ATOM 1377 N N . PHE A 1 173 ? 6.996 -0.113 -18.486 1.00 88.12 173 PHE A N 1
ATOM 1378 C CA . PHE A 1 173 ? 7.140 0.036 -17.049 1.00 88.12 173 PHE A CA 1
ATOM 1379 C C . PHE A 1 173 ? 5.804 0.478 -16.471 1.00 88.12 173 PHE A C 1
ATOM 1381 O O . PHE A 1 173 ? 5.242 1.471 -16.929 1.00 88.12 173 PHE A O 1
ATOM 1388 N N . ASN A 1 174 ? 5.324 -0.229 -15.459 1.00 90.62 174 ASN A N 1
ATOM 1389 C CA . ASN A 1 174 ? 4.193 0.190 -14.647 1.00 90.62 174 ASN A CA 1
ATOM 1390 C C . ASN A 1 174 ? 4.631 0.157 -13.181 1.00 90.62 174 ASN A C 1
ATOM 1392 O O . ASN A 1 174 ? 4.935 -0.909 -12.650 1.00 90.62 174 ASN A O 1
ATOM 1396 N N . ILE A 1 175 ? 4.740 1.326 -12.551 1.00 90.81 175 ILE A N 1
ATOM 1397 C CA . ILE A 1 175 ? 5.133 1.467 -11.146 1.00 90.81 175 ILE A CA 1
ATOM 1398 C C . ILE A 1 175 ? 3.925 1.967 -10.371 1.00 90.81 175 ILE A C 1
ATOM 1400 O O . ILE A 1 175 ? 3.453 3.073 -10.610 1.00 90.81 175 ILE A O 1
ATOM 1404 N N . VAL A 1 176 ? 3.461 1.173 -9.414 1.00 90.12 176 VAL A N 1
ATOM 1405 C CA . VAL A 1 176 ? 2.364 1.533 -8.518 1.00 90.12 176 VAL A CA 1
ATOM 1406 C C . VAL A 1 176 ? 2.946 1.920 -7.167 1.00 90.12 176 VAL A C 1
ATOM 1408 O O . VAL A 1 176 ? 3.492 1.078 -6.445 1.00 90.12 176 VAL A O 1
ATOM 1411 N N . LEU A 1 177 ? 2.824 3.197 -6.821 1.00 88.44 177 LEU A N 1
ATOM 1412 C CA . LEU A 1 177 ? 3.270 3.752 -5.551 1.00 88.44 177 LEU A CA 1
ATOM 1413 C C . LEU A 1 177 ? 2.071 4.012 -4.644 1.00 88.44 177 LEU A C 1
ATOM 1415 O O . LEU A 1 177 ? 1.325 4.957 -4.876 1.00 88.44 177 LEU A O 1
ATOM 1419 N N . ASN A 1 178 ? 1.894 3.183 -3.615 1.00 85.69 178 ASN A N 1
ATOM 1420 C CA . ASN A 1 178 ? 0.794 3.307 -2.659 1.00 85.69 178 ASN A CA 1
ATOM 1421 C C . ASN A 1 178 ? 1.169 4.117 -1.409 1.00 85.69 178 ASN A C 1
ATOM 1423 O O . ASN A 1 178 ? 2.299 4.036 -0.920 1.00 85.69 178 ASN A O 1
ATOM 1427 N N . SER A 1 179 ? 0.184 4.812 -0.838 1.00 83.19 179 SER A N 1
ATOM 1428 C CA . SER A 1 179 ? 0.325 5.622 0.382 1.00 83.19 179 SER A CA 1
ATOM 1429 C C . SER A 1 179 ? 0.712 4.840 1.636 1.00 83.19 179 SER A C 1
ATOM 1431 O O . SER A 1 179 ? 1.274 5.415 2.563 1.00 83.19 179 SER A O 1
ATOM 1433 N N . ASN A 1 180 ? 0.482 3.527 1.654 1.00 81.00 180 ASN A N 1
ATOM 1434 C CA . ASN A 1 180 ? 0.905 2.643 2.741 1.00 81.00 180 ASN A CA 1
ATOM 1435 C C . ASN A 1 180 ? 2.395 2.242 2.674 1.00 81.00 180 ASN A C 1
ATOM 1437 O O . ASN A 1 180 ? 2.846 1.437 3.486 1.00 81.00 180 ASN A O 1
ATOM 1441 N N . GLY A 1 181 ? 3.151 2.746 1.690 1.00 86.62 181 GLY A N 1
ATOM 1442 C CA . GLY A 1 181 ? 4.574 2.450 1.512 1.00 86.62 181 GLY A CA 1
ATOM 1443 C C . GLY A 1 181 ? 4.876 1.091 0.878 1.00 86.62 181 GLY A C 1
ATOM 1444 O O . GLY A 1 181 ? 6.046 0.759 0.717 1.00 86.62 181 GLY A O 1
ATOM 1445 N N . ASN A 1 182 ? 3.866 0.299 0.507 1.00 90.56 182 ASN A N 1
ATOM 1446 C CA . ASN A 1 182 ? 4.052 -0.949 -0.232 1.00 90.56 182 ASN A CA 1
ATOM 1447 C C . ASN A 1 182 ? 3.825 -0.702 -1.717 1.00 90.56 182 ASN A C 1
ATOM 1449 O O . ASN A 1 182 ? 2.724 -0.380 -2.150 1.00 90.56 182 ASN A O 1
ATOM 1453 N N . HIS A 1 183 ? 4.858 -0.880 -2.518 1.00 92.31 183 HIS A N 1
ATOM 1454 C CA . HIS A 1 183 ? 4.885 -0.521 -3.924 1.00 92.31 183 HIS A CA 1
ATOM 1455 C C . HIS A 1 183 ? 5.012 -1.755 -4.809 1.00 92.31 183 HIS A C 1
ATOM 1457 O O . HIS A 1 183 ? 5.439 -2.828 -4.369 1.00 92.31 183 HIS A O 1
ATOM 1463 N N . LYS A 1 184 ? 4.654 -1.593 -6.081 1.00 94.62 184 LYS A N 1
ATOM 1464 C CA . LYS A 1 184 ? 4.805 -2.629 -7.102 1.00 94.62 184 LYS A CA 1
ATOM 1465 C C . LYS A 1 184 ? 5.434 -2.045 -8.351 1.00 94.62 184 LYS A C 1
ATOM 1467 O O . LYS A 1 184 ? 5.223 -0.882 -8.674 1.00 94.62 184 LYS A O 1
ATOM 1472 N N . ILE A 1 185 ? 6.185 -2.871 -9.060 1.00 94.31 185 ILE A N 1
ATOM 1473 C CA . ILE A 1 185 ? 6.631 -2.584 -10.415 1.00 94.31 185 ILE A CA 1
ATOM 1474 C C . ILE A 1 185 ? 6.380 -3.799 -11.295 1.00 94.31 185 ILE A C 1
ATOM 1476 O O . ILE A 1 185 ? 6.637 -4.926 -10.865 1.00 94.31 185 ILE A O 1
ATOM 1480 N N . SER A 1 186 ? 5.933 -3.563 -12.524 1.00 93.81 186 SER A N 1
ATOM 1481 C CA . SER A 1 186 ? 6.015 -4.536 -13.602 1.00 93.81 186 SER A CA 1
ATOM 1482 C C . SER A 1 186 ? 6.700 -3.972 -14.842 1.00 93.81 186 SER A C 1
ATOM 1484 O O . SER A 1 186 ? 6.672 -2.768 -15.112 1.00 93.81 186 SER A O 1
ATOM 1486 N N . ILE A 1 187 ? 7.375 -4.862 -15.567 1.00 91.44 187 ILE A N 1
ATOM 1487 C CA . ILE A 1 187 ? 8.064 -4.575 -16.822 1.00 91.44 187 ILE A CA 1
ATOM 1488 C C . ILE A 1 187 ? 7.620 -5.612 -17.842 1.00 91.44 187 ILE A C 1
ATOM 1490 O O . ILE A 1 187 ? 7.872 -6.803 -17.660 1.00 91.44 187 ILE A O 1
ATOM 1494 N N . LYS A 1 188 ? 6.992 -5.157 -18.925 1.00 90.75 188 LYS A N 1
ATOM 1495 C CA . LYS A 1 188 ? 6.420 -6.024 -19.959 1.00 90.75 188 LYS A CA 1
ATOM 1496 C C . LYS A 1 188 ? 7.045 -5.781 -21.328 1.00 90.75 188 LYS A C 1
ATOM 1498 O O . LYS A 1 188 ? 7.176 -4.626 -21.755 1.00 90.75 188 LYS A O 1
ATOM 1503 N N . ASP A 1 189 ? 7.385 -6.870 -22.016 1.00 85.00 189 ASP A N 1
ATOM 1504 C CA . ASP A 1 189 ? 7.816 -6.836 -23.416 1.00 85.00 189 ASP A CA 1
ATOM 1505 C C . ASP A 1 189 ? 6.681 -6.307 -24.316 1.00 85.00 189 ASP A C 1
ATOM 1507 O O . ASP A 1 189 ? 5.535 -6.750 -24.184 1.00 85.00 189 ASP A O 1
ATOM 1511 N N . PRO A 1 190 ? 6.945 -5.320 -25.193 1.00 73.88 190 PRO A N 1
ATOM 1512 C CA . PRO A 1 190 ? 5.906 -4.709 -26.019 1.00 73.88 190 PRO A CA 1
ATOM 1513 C C . PRO A 1 190 ? 5.399 -5.626 -27.138 1.00 73.88 190 PRO A C 1
ATOM 1515 O O . PRO A 1 190 ? 4.348 -5.339 -27.713 1.00 73.88 190 PRO A O 1
ATOM 1518 N N . ARG A 1 191 ? 6.140 -6.684 -27.485 1.00 79.94 191 ARG A N 1
ATOM 1519 C CA . ARG A 1 191 ? 5.849 -7.507 -28.656 1.00 79.94 191 ARG A CA 1
ATOM 1520 C C . ARG A 1 191 ? 4.716 -8.499 -28.370 1.00 79.94 191 ARG A C 1
ATOM 1522 O O . ARG A 1 191 ? 4.799 -9.233 -27.381 1.00 79.94 191 ARG A O 1
ATOM 1529 N N . PRO A 1 192 ? 3.663 -8.565 -29.207 1.00 67.44 192 PRO A N 1
ATOM 1530 C CA . PRO A 1 192 ? 2.489 -9.408 -28.964 1.00 67.44 192 PRO A CA 1
ATOM 1531 C C . PRO A 1 192 ? 2.829 -10.888 -28.749 1.00 67.44 192 PRO A C 1
ATOM 1533 O O . PRO A 1 192 ? 2.309 -11.523 -27.828 1.00 67.44 192 PRO A O 1
ATOM 1536 N N . GLU A 1 193 ? 3.756 -11.420 -29.542 1.00 71.69 193 GLU A N 1
ATOM 1537 C CA . GLU A 1 193 ? 4.231 -12.802 -29.478 1.00 71.69 193 GLU A CA 1
ATOM 1538 C C . GLU A 1 193 ? 5.076 -13.091 -28.229 1.00 71.69 193 GLU A C 1
ATOM 1540 O O . GLU A 1 193 ? 5.183 -14.238 -27.796 1.00 71.69 193 GLU A O 1
ATOM 1545 N N . GLN A 1 194 ? 5.626 -12.048 -27.601 1.00 66.44 194 GLN A N 1
ATOM 1546 C CA . GLN A 1 194 ? 6.401 -12.129 -26.364 1.00 66.44 194 GLN A CA 1
ATOM 1547 C C . GLN A 1 194 ? 5.643 -11.593 -25.146 1.00 66.44 194 GLN A C 1
ATOM 1549 O O . GLN A 1 194 ? 6.224 -11.475 -24.073 1.00 66.44 194 GLN A O 1
ATOM 1554 N N . SER A 1 195 ? 4.338 -11.336 -25.262 1.00 59.03 195 SER A N 1
ATOM 1555 C CA . SER A 1 195 ? 3.507 -10.724 -24.212 1.00 59.03 195 SER A CA 1
ATOM 1556 C C . SER A 1 195 ? 3.426 -11.511 -22.892 1.00 59.03 195 SER A C 1
ATOM 1558 O O . SER A 1 195 ? 2.951 -10.964 -21.897 1.00 59.03 195 SER A O 1
ATOM 1560 N N . LYS A 1 196 ? 3.912 -12.762 -22.863 1.00 67.19 196 LYS A N 1
ATOM 1561 C CA . LYS A 1 196 ? 4.104 -13.582 -21.651 1.00 67.19 196 LYS A CA 1
ATOM 1562 C C . LYS A 1 196 ? 5.406 -13.270 -20.890 1.00 67.19 196 LYS A C 1
ATOM 1564 O O . LYS A 1 196 ? 5.589 -13.771 -19.786 1.00 67.19 196 LYS A O 1
ATOM 1569 N N . LYS A 1 197 ? 6.320 -12.481 -21.469 1.00 84.25 197 LYS A N 1
ATOM 1570 C CA . LYS A 1 197 ? 7.564 -12.026 -20.836 1.00 84.25 197 LYS A CA 1
ATOM 1571 C C . LYS A 1 197 ? 7.283 -10.771 -20.018 1.00 84.25 197 LYS A C 1
ATOM 1573 O O . LYS A 1 197 ? 7.341 -9.643 -20.512 1.00 84.25 197 LYS A O 1
ATOM 1578 N N . GLU A 1 198 ? 6.946 -11.001 -18.759 1.00 90.94 198 GLU A N 1
ATOM 1579 C CA . GLU A 1 198 ? 6.692 -9.959 -17.777 1.00 90.94 198 GLU A CA 1
ATOM 1580 C C . GLU A 1 198 ? 7.514 -10.225 -16.520 1.00 90.94 198 GLU A C 1
ATOM 1582 O O . GLU A 1 198 ? 7.580 -11.347 -16.019 1.00 90.94 198 GLU A O 1
ATOM 1587 N N . PHE A 1 199 ? 8.153 -9.176 -16.019 1.00 92.50 199 PHE A N 1
ATOM 1588 C CA . PHE A 1 199 ? 8.773 -9.168 -14.706 1.00 92.50 199 PHE A CA 1
ATOM 1589 C C . PHE A 1 199 ? 7.889 -8.371 -13.758 1.00 92.50 199 PHE A C 1
ATOM 1591 O O . PHE A 1 199 ? 7.408 -7.303 -14.126 1.00 92.50 199 PHE A O 1
ATOM 1598 N N . SER A 1 200 ? 7.736 -8.843 -12.523 1.00 94.50 200 SER A N 1
ATOM 1599 C CA . SER A 1 200 ? 7.029 -8.108 -11.479 1.00 94.50 200 SER A CA 1
ATOM 1600 C C . SER A 1 200 ? 7.744 -8.224 -10.141 1.00 94.50 200 SER A C 1
ATOM 1602 O O . SER A 1 200 ? 8.201 -9.306 -9.771 1.00 94.50 200 SER A O 1
ATOM 1604 N N . ALA A 1 201 ? 7.788 -7.132 -9.384 1.00 94.31 201 ALA A N 1
ATOM 1605 C CA . ALA A 1 201 ? 8.308 -7.118 -8.025 1.00 94.31 201 ALA A CA 1
ATOM 1606 C C . ALA A 1 201 ? 7.453 -6.233 -7.115 1.00 94.31 201 ALA A C 1
ATOM 1608 O O . ALA A 1 201 ? 6.944 -5.195 -7.533 1.00 94.31 201 ALA A O 1
ATOM 1609 N N . SER A 1 202 ? 7.335 -6.640 -5.852 1.00 95.25 202 SER A N 1
ATOM 1610 C CA . SER A 1 202 ? 6.815 -5.797 -4.770 1.00 95.25 202 SER A CA 1
ATOM 1611 C C . SER A 1 202 ? 7.964 -5.368 -3.862 1.00 95.25 202 SER A C 1
ATOM 1613 O O . SER A 1 202 ? 8.920 -6.126 -3.677 1.00 95.25 202 SER A O 1
ATOM 1615 N N . PHE A 1 203 ? 7.885 -4.160 -3.314 1.00 94.25 203 PHE A N 1
ATOM 1616 C CA . PHE A 1 203 ? 8.888 -3.621 -2.398 1.00 94.25 203 PHE A CA 1
ATOM 1617 C C . PHE A 1 203 ? 8.268 -2.619 -1.426 1.00 94.25 203 PHE A C 1
ATOM 1619 O O . PHE A 1 203 ? 7.241 -2.023 -1.733 1.00 94.25 203 PHE A O 1
ATOM 1626 N N . SER A 1 204 ? 8.899 -2.422 -0.271 1.00 92.62 204 SER A N 1
ATOM 1627 C CA . SER A 1 204 ? 8.429 -1.481 0.747 1.00 92.62 204 SER A CA 1
ATOM 1628 C C . SER A 1 204 ? 9.390 -0.302 0.866 1.00 92.62 204 SER A C 1
ATOM 1630 O O . SER A 1 204 ? 10.591 -0.502 1.041 1.00 92.62 204 SER A O 1
ATOM 1632 N N . ASP A 1 205 ? 8.866 0.917 0.769 1.00 91.50 205 ASP A N 1
ATOM 1633 C CA . ASP A 1 205 ? 9.607 2.160 0.979 1.00 91.50 205 ASP A CA 1
ATOM 1634 C C . ASP A 1 205 ? 8.660 3.300 1.373 1.00 91.50 205 ASP A C 1
ATOM 1636 O O . ASP A 1 205 ? 8.184 4.068 0.542 1.00 91.50 205 ASP A O 1
ATOM 1640 N N . SER A 1 206 ? 8.411 3.456 2.673 1.00 85.94 206 SER A N 1
ATOM 1641 C CA . SER A 1 206 ? 7.483 4.473 3.183 1.00 85.94 206 SER A CA 1
ATOM 1642 C C . SER A 1 206 ? 7.858 5.917 2.829 1.00 85.94 206 SER A C 1
ATOM 1644 O O . SER A 1 206 ? 7.027 6.806 2.988 1.00 85.94 206 SER A O 1
ATOM 1646 N N . LYS A 1 207 ? 9.083 6.171 2.348 1.00 86.50 207 LYS A N 1
ATOM 1647 C CA . LYS A 1 207 ? 9.560 7.513 1.998 1.00 86.50 207 LYS A CA 1
ATOM 1648 C C . LYS A 1 207 ? 9.423 7.843 0.510 1.00 86.50 207 LYS A C 1
ATOM 1650 O O . LYS A 1 207 ? 9.605 8.998 0.140 1.00 86.50 207 LYS A O 1
ATOM 1655 N N . LEU A 1 208 ? 9.125 6.859 -0.346 1.00 85.62 208 LEU A N 1
ATOM 1656 C CA . LEU A 1 208 ? 8.988 7.054 -1.796 1.00 85.62 208 LEU A CA 1
ATOM 1657 C C . LEU A 1 208 ? 7.586 7.525 -2.214 1.00 85.62 208 LEU A C 1
ATOM 1659 O O . LEU A 1 208 ? 7.337 7.749 -3.393 1.00 85.62 208 LEU A O 1
ATOM 1663 N N . PHE A 1 209 ? 6.666 7.687 -1.268 1.00 84.69 209 PHE A N 1
ATOM 1664 C CA . PHE A 1 209 ? 5.343 8.233 -1.523 1.00 84.69 209 PHE A CA 1
ATOM 1665 C C . PHE A 1 209 ? 5.095 9.428 -0.613 1.00 84.69 209 PHE A C 1
ATOM 1667 O O . PHE A 1 209 ? 5.307 9.348 0.596 1.00 84.69 209 PHE A O 1
ATOM 1674 N N . HIS A 1 210 ? 4.575 10.513 -1.183 1.00 75.94 210 HIS A N 1
ATOM 1675 C CA . HIS A 1 210 ? 4.112 11.644 -0.397 1.00 75.94 210 HIS A CA 1
ATOM 1676 C C . HIS A 1 210 ? 2.717 12.086 -0.867 1.00 75.94 210 HIS A C 1
ATOM 1678 O O . HIS A 1 210 ? 2.555 12.453 -2.028 1.00 75.94 210 HIS A O 1
ATOM 1684 N N . PRO A 1 211 ? 1.693 12.092 0.010 1.00 68.06 211 PRO A N 1
ATOM 1685 C CA . PRO A 1 211 ? 0.303 12.332 -0.396 1.00 68.06 211 PRO A CA 1
ATOM 1686 C C . PRO A 1 211 ? 0.033 13.763 -0.876 1.00 68.06 211 PRO A C 1
ATOM 1688 O O . PRO A 1 211 ? -0.995 14.013 -1.493 1.00 68.06 211 PRO A O 1
ATOM 1691 N N . LYS A 1 212 ? 0.926 14.710 -0.562 1.00 68.88 212 LYS A N 1
ATOM 1692 C CA . LYS A 1 212 ? 0.772 16.140 -0.887 1.00 68.88 212 LYS A CA 1
ATOM 1693 C C . LYS A 1 212 ? 1.728 16.629 -1.972 1.00 68.88 212 LYS A C 1
ATOM 1695 O O . LYS A 1 212 ? 1.733 17.815 -2.279 1.00 68.88 212 LYS A O 1
ATOM 1700 N N . GLU A 1 213 ? 2.571 15.748 -2.496 1.00 72.00 213 GLU A N 1
ATOM 1701 C CA . GLU A 1 213 ? 3.507 16.090 -3.562 1.00 72.00 213 GLU A CA 1
ATOM 1702 C C . GLU A 1 213 ? 3.234 15.211 -4.773 1.00 72.00 213 GLU A C 1
ATOM 1704 O O . GLU A 1 213 ? 2.769 14.078 -4.646 1.00 72.00 213 GLU A O 1
ATOM 1709 N N . PHE A 1 214 ? 3.523 15.749 -5.950 1.00 74.50 214 PHE A N 1
ATOM 1710 C CA . PHE A 1 214 ? 3.470 14.993 -7.186 1.00 74.50 214 PHE A CA 1
ATOM 1711 C C . PHE A 1 214 ? 4.827 14.343 -7.454 1.00 74.50 214 PHE A C 1
ATOM 1713 O O . PHE A 1 214 ? 5.858 14.987 -7.222 1.00 74.50 214 PHE A O 1
ATOM 1720 N N . PRO A 1 215 ? 4.855 13.103 -7.974 1.00 79.06 215 PRO A N 1
ATOM 1721 C CA . PRO A 1 215 ? 6.104 12.498 -8.398 1.00 79.06 215 PRO A CA 1
ATOM 1722 C C . PRO A 1 215 ? 6.738 13.334 -9.506 1.00 79.06 215 PRO A C 1
ATOM 1724 O O . PRO A 1 215 ? 6.072 13.758 -10.458 1.00 79.06 215 PRO A O 1
ATOM 1727 N N . THR A 1 216 ? 8.052 13.486 -9.434 1.00 80.38 216 THR A N 1
ATOM 1728 C CA . THR A 1 216 ? 8.857 13.809 -10.605 1.00 80.38 216 THR A CA 1
ATOM 1729 C C . THR A 1 216 ? 9.446 12.522 -11.153 1.00 80.38 216 THR A C 1
ATOM 1731 O O . THR A 1 216 ? 9.954 11.672 -10.415 1.00 80.38 216 THR A O 1
ATOM 1734 N N . VAL A 1 217 ? 9.351 12.357 -12.468 1.00 78.25 217 VAL A N 1
ATOM 1735 C CA . VAL A 1 217 ? 9.965 11.229 -13.159 1.00 78.25 217 VAL A CA 1
ATOM 1736 C C . VAL A 1 217 ? 11.073 11.777 -14.033 1.00 78.25 217 VAL A C 1
ATOM 1738 O O . VAL A 1 217 ? 10.862 12.645 -14.879 1.00 78.25 217 VAL A O 1
ATOM 1741 N N . GLY A 1 218 ? 12.273 11.283 -13.780 1.00 74.31 218 GLY A N 1
ATOM 1742 C CA . GLY A 1 218 ? 13.471 11.613 -14.522 1.00 74.31 218 GLY A CA 1
ATOM 1743 C C . GLY A 1 218 ? 14.198 10.352 -14.949 1.00 74.31 218 GLY A C 1
ATOM 1744 O O . GLY A 1 218 ? 13.718 9.223 -14.807 1.00 74.31 218 GLY A O 1
ATOM 1745 N N . PHE A 1 219 ? 15.400 10.551 -15.458 1.00 72.75 219 PHE A N 1
ATOM 1746 C CA . PHE A 1 219 ? 16.230 9.482 -15.981 1.00 72.75 219 PHE A CA 1
ATOM 1747 C C . PHE A 1 219 ? 17.486 9.351 -15.124 1.00 72.75 219 PHE A C 1
ATOM 1749 O O . PHE A 1 219 ? 18.087 10.348 -14.728 1.00 72.75 219 PHE A O 1
ATOM 1756 N N . GLY A 1 220 ? 17.819 8.115 -14.751 1.00 61.41 220 GLY A N 1
ATOM 1757 C CA . GLY A 1 220 ? 18.912 7.842 -13.819 1.00 61.41 220 GLY A CA 1
ATOM 1758 C C . GLY A 1 220 ? 20.292 8.019 -14.447 1.00 61.41 220 GLY A C 1
ATOM 1759 O O . GLY A 1 220 ? 20.427 8.124 -15.657 1.00 61.41 220 GLY A O 1
ATOM 1760 N N . HIS A 1 221 ? 21.333 8.009 -13.616 1.00 53.31 221 HIS A N 1
ATOM 1761 C CA . HIS A 1 221 ? 22.669 8.549 -13.925 1.00 53.31 221 HIS A CA 1
ATOM 1762 C C . HIS A 1 221 ? 23.444 7.891 -15.102 1.00 53.31 221 HIS A C 1
ATOM 1764 O O . HIS A 1 221 ? 24.462 8.431 -15.538 1.00 53.31 221 HIS A O 1
ATOM 1770 N N . GLN A 1 222 ? 22.998 6.744 -15.632 1.00 53.91 222 GLN A N 1
ATOM 1771 C CA . GLN A 1 222 ? 23.639 6.025 -16.747 1.00 53.91 222 GLN A CA 1
ATOM 1772 C C . GLN A 1 222 ? 22.909 6.313 -18.071 1.00 53.91 222 GLN A C 1
ATOM 1774 O O . GLN A 1 222 ? 22.130 5.503 -18.562 1.00 53.91 222 GLN A O 1
ATOM 1779 N N . LEU A 1 223 ? 23.133 7.508 -18.627 1.00 53.91 223 LEU A N 1
ATOM 1780 C CA . LEU A 1 223 ? 22.273 8.124 -19.653 1.00 53.91 223 LEU A CA 1
ATOM 1781 C C . LEU A 1 223 ? 22.666 7.890 -21.112 1.00 53.91 223 LEU A C 1
ATOM 1783 O O . LEU A 1 223 ? 22.071 8.489 -22.006 1.00 53.91 223 LEU A O 1
ATOM 1787 N N . ASN A 1 224 ? 23.632 7.029 -21.411 1.00 52.06 224 ASN A N 1
ATOM 1788 C CA . ASN A 1 224 ? 24.068 6.918 -22.798 1.00 52.06 224 ASN A CA 1
ATOM 1789 C C . ASN A 1 224 ? 23.005 6.180 -23.631 1.00 52.06 224 ASN A C 1
ATOM 1791 O O . ASN A 1 224 ? 22.981 4.951 -23.637 1.00 52.06 224 ASN A O 1
ATOM 1795 N N . ASN A 1 225 ? 22.211 6.938 -24.402 1.00 55.91 225 ASN A N 1
ATOM 1796 C CA . ASN A 1 225 ? 21.286 6.479 -25.450 1.00 55.91 225 ASN A CA 1
ATOM 1797 C C . ASN A 1 225 ? 19.958 5.875 -24.962 1.00 55.91 225 ASN A C 1
ATOM 1799 O O . ASN A 1 225 ? 19.505 4.856 -25.485 1.00 55.91 225 ASN A O 1
ATOM 1803 N N . MET A 1 226 ? 19.314 6.481 -23.973 1.00 62.75 226 MET A N 1
ATOM 1804 C CA . MET A 1 226 ? 17.986 6.045 -23.543 1.00 62.75 226 MET A CA 1
ATOM 1805 C C . MET A 1 226 ? 16.883 6.852 -24.238 1.00 62.75 226 MET A C 1
ATOM 1807 O O . MET A 1 226 ? 16.985 8.070 -24.349 1.00 62.75 226 MET A O 1
ATOM 1811 N N . ASN A 1 227 ? 15.803 6.185 -24.651 1.00 63.28 227 ASN A N 1
ATOM 1812 C CA . ASN A 1 227 ? 14.566 6.856 -25.056 1.00 63.28 227 ASN A CA 1
ATOM 1813 C C . ASN A 1 227 ? 13.441 6.439 -24.118 1.00 63.28 227 ASN A C 1
ATOM 1815 O O . ASN A 1 227 ? 13.322 5.254 -23.787 1.00 63.28 227 ASN A O 1
ATOM 1819 N N . ALA A 1 228 ? 12.580 7.391 -23.751 1.00 61.53 228 ALA A N 1
ATOM 1820 C CA . ALA A 1 228 ? 11.382 7.062 -23.005 1.00 61.53 228 ALA A CA 1
ATOM 1821 C C . ALA A 1 228 ? 10.178 7.961 -23.303 1.00 61.53 228 ALA A C 1
ATOM 1823 O O . ALA A 1 228 ? 10.303 9.116 -23.707 1.00 61.53 228 ALA A O 1
ATOM 1824 N N . LYS A 1 229 ? 8.989 7.406 -23.072 1.00 65.19 229 LYS A N 1
ATOM 1825 C CA . LYS A 1 229 ? 7.723 8.147 -23.000 1.00 65.19 229 LYS A CA 1
ATOM 1826 C C . LYS A 1 229 ? 7.118 7.888 -21.635 1.00 65.19 229 LYS A C 1
ATOM 1828 O O . LYS A 1 229 ? 7.041 6.725 -21.250 1.00 65.19 229 LYS A O 1
ATOM 1833 N N . VAL A 1 230 ? 6.715 8.930 -20.918 1.00 65.38 230 VAL A N 1
ATOM 1834 C CA . VAL A 1 230 ? 6.227 8.799 -19.541 1.00 65.38 230 VAL A CA 1
ATOM 1835 C C . VAL A 1 230 ? 4.817 9.356 -19.444 1.00 65.38 230 VAL A C 1
ATOM 1837 O O . VAL A 1 230 ? 4.510 10.421 -19.982 1.00 65.38 230 VAL A O 1
ATOM 1840 N N . LYS A 1 231 ? 3.971 8.610 -18.744 1.00 68.00 231 LYS A N 1
ATOM 1841 C CA . LYS A 1 231 ? 2.610 8.961 -18.387 1.00 68.00 231 LYS A CA 1
ATOM 1842 C C . LYS A 1 231 ? 2.409 8.699 -16.899 1.00 68.00 231 LYS A C 1
ATOM 1844 O O . LYS A 1 231 ? 2.801 7.653 -16.394 1.00 68.00 231 LYS A O 1
ATOM 1849 N N . ILE A 1 232 ? 1.829 9.655 -16.184 1.00 60.12 232 ILE A N 1
ATOM 1850 C CA . ILE A 1 232 ? 1.654 9.551 -14.728 1.00 60.12 232 ILE A CA 1
ATOM 1851 C C . ILE A 1 232 ? 0.175 9.733 -14.380 1.00 60.12 232 ILE A C 1
ATOM 1853 O O . ILE A 1 232 ? -0.243 10.856 -14.093 1.00 60.12 232 ILE A O 1
ATOM 1857 N N . PRO A 1 233 ? -0.646 8.673 -14.459 1.00 59.72 233 PRO A N 1
ATOM 1858 C CA . PRO A 1 233 ? -1.962 8.673 -13.841 1.00 59.72 233 PRO A CA 1
ATOM 1859 C C . PRO A 1 233 ? -1.888 8.665 -12.306 1.00 59.72 233 PRO A C 1
ATOM 1861 O O . PRO A 1 233 ? -1.090 7.965 -11.685 1.00 59.72 233 PRO A O 1
ATOM 1864 N N . MET A 1 234 ? -2.777 9.430 -11.680 1.00 57.56 234 MET A N 1
ATOM 1865 C CA . MET A 1 234 ? -3.050 9.353 -10.245 1.00 57.56 234 MET A CA 1
ATOM 1866 C C . MET A 1 234 ? -4.426 8.726 -10.042 1.00 57.56 234 MET A C 1
ATOM 1868 O O . MET A 1 234 ? -5.405 9.167 -10.646 1.00 57.56 234 MET A O 1
ATOM 1872 N N . GLU A 1 235 ? -4.494 7.704 -9.193 1.00 59.12 235 GLU A N 1
ATOM 1873 C CA . GLU A 1 235 ? -5.744 7.068 -8.793 1.00 59.12 235 GLU A CA 1
ATOM 1874 C C . GLU A 1 235 ? -5.865 7.133 -7.271 1.00 59.12 235 GLU A C 1
ATOM 1876 O O . GLU A 1 235 ? -5.168 6.444 -6.519 1.00 59.12 235 GLU A O 1
ATOM 1881 N N . CYS A 1 236 ? -6.770 7.997 -6.818 1.00 52.12 236 CYS A N 1
ATOM 1882 C CA . CYS A 1 236 ? -7.202 8.066 -5.432 1.00 52.12 236 CYS A CA 1
ATOM 1883 C C . CYS A 1 236 ? -8.644 7.591 -5.354 1.00 52.12 236 CYS A C 1
ATOM 1885 O O . CYS A 1 236 ? -9.517 8.145 -6.025 1.00 52.12 236 CYS A O 1
ATOM 1887 N N . THR A 1 237 ? -8.912 6.606 -4.503 1.00 45.47 237 THR A N 1
ATOM 1888 C CA . THR A 1 237 ? -10.273 6.376 -4.019 1.00 45.47 237 THR A CA 1
ATOM 1889 C C . THR A 1 237 ? -10.611 7.509 -3.048 1.00 45.47 237 THR A C 1
ATOM 1891 O O . THR A 1 237 ? -9.893 7.687 -2.064 1.00 45.47 237 THR A O 1
ATOM 1894 N N . PRO A 1 238 ? -11.627 8.341 -3.331 1.00 42.25 238 PRO A N 1
ATOM 1895 C CA . PRO A 1 238 ? -11.845 9.556 -2.567 1.00 42.25 238 PRO A CA 1
ATOM 1896 C C . PRO A 1 238 ? -12.414 9.253 -1.180 1.00 42.25 238 PRO A C 1
ATOM 1898 O O . PRO A 1 238 ? -13.433 8.579 -1.053 1.00 42.25 238 PRO A O 1
ATOM 1901 N N . ASN A 1 239 ? -11.847 9.908 -0.169 1.00 39.88 239 ASN A N 1
ATOM 1902 C CA . ASN A 1 239 ? -12.663 10.504 0.880 1.00 39.88 239 ASN A CA 1
ATOM 1903 C C . ASN A 1 239 ? -12.945 11.958 0.460 1.00 39.88 239 ASN A C 1
ATOM 1905 O O . ASN A 1 239 ? -12.018 12.745 0.288 1.00 39.88 239 ASN A O 1
ATOM 1909 N N . ALA A 1 240 ? -14.224 12.289 0.267 1.00 36.38 240 ALA A N 1
ATOM 1910 C CA . ALA A 1 240 ? -14.818 13.634 0.178 1.00 36.38 240 ALA A CA 1
ATOM 1911 C C . ALA A 1 240 ? -14.329 14.660 -0.881 1.00 36.38 240 ALA A C 1
ATOM 1913 O O . ALA A 1 240 ? -15.040 15.637 -1.085 1.00 36.38 240 ALA A O 1
ATOM 1914 N N . TYR A 1 241 ? -13.211 14.472 -1.595 1.00 36.31 241 TYR A N 1
ATOM 1915 C CA . TYR A 1 241 ? -12.649 15.517 -2.484 1.00 36.31 241 TYR A CA 1
ATOM 1916 C C . TYR A 1 241 ? -12.664 15.216 -3.996 1.00 36.31 241 TYR A C 1
ATOM 1918 O O . TYR A 1 241 ? -12.083 15.957 -4.782 1.00 36.31 241 TYR A O 1
ATOM 1926 N N . GLY A 1 242 ? -13.402 14.191 -4.430 1.00 35.06 242 GLY A N 1
ATOM 1927 C CA . GLY A 1 242 ? -13.617 13.905 -5.852 1.00 35.06 242 GLY A CA 1
ATOM 1928 C C . GLY A 1 242 ? -12.467 13.157 -6.537 1.00 35.06 242 GLY A C 1
ATOM 1929 O O . GLY A 1 242 ? -11.334 13.096 -6.065 1.00 35.06 242 GLY A O 1
ATOM 1930 N N . THR A 1 243 ? -12.790 12.516 -7.657 1.00 35.19 243 THR A N 1
ATOM 1931 C CA . THR A 1 243 ? -11.849 11.768 -8.493 1.00 35.19 243 THR A CA 1
ATOM 1932 C C . THR A 1 243 ? -11.048 12.745 -9.353 1.00 35.19 243 THR A C 1
ATOM 1934 O O . THR A 1 243 ? -11.593 13.381 -10.254 1.00 35.19 243 THR A O 1
ATOM 1937 N N . HIS A 1 244 ? -9.742 12.853 -9.121 1.00 38.12 244 HIS A N 1
ATOM 1938 C CA . HIS A 1 244 ? -8.839 13.576 -10.017 1.00 38.12 244 HIS A CA 1
ATOM 1939 C C . HIS A 1 244 ? -8.048 12.581 -10.858 1.00 38.12 244 HIS A C 1
ATOM 1941 O O . HIS A 1 244 ? -6.973 12.132 -10.477 1.00 38.12 244 HIS A O 1
ATOM 1947 N N . LYS A 1 245 ? -8.585 12.239 -12.033 1.00 39.53 245 LYS A N 1
ATOM 1948 C CA . LYS A 1 245 ? -7.817 11.549 -13.070 1.00 39.53 245 LYS A CA 1
ATOM 1949 C C . LYS A 1 245 ? -6.989 12.592 -13.816 1.00 39.53 245 LYS A C 1
ATOM 1951 O O . LYS A 1 245 ? -7.440 13.137 -14.820 1.00 39.53 245 LYS A O 1
ATOM 1956 N N . MET A 1 246 ? -5.794 12.896 -13.318 1.00 37.44 246 MET A N 1
ATOM 1957 C CA . MET A 1 246 ? -4.821 13.670 -14.090 1.00 37.44 246 MET A CA 1
ATOM 1958 C C . MET A 1 246 ? -3.977 12.719 -14.925 1.00 37.44 246 MET A C 1
ATOM 1960 O O . MET A 1 246 ? -3.382 11.779 -14.409 1.00 37.44 246 MET A O 1
ATOM 1964 N N . VAL A 1 247 ? -3.972 12.946 -16.234 1.00 40.75 247 VAL A N 1
ATOM 1965 C CA . VAL A 1 247 ? -3.120 12.245 -17.190 1.00 40.75 247 VAL A CA 1
ATOM 1966 C C . VAL A 1 247 ? -2.146 13.272 -17.738 1.00 40.75 247 VAL A C 1
ATOM 1968 O O . VAL A 1 247 ? -2.539 14.138 -18.515 1.00 40.75 247 VAL A O 1
ATOM 1971 N N . LEU A 1 248 ? -0.882 13.179 -17.333 1.00 39.62 248 LEU A N 1
ATOM 1972 C CA . LEU A 1 248 ? 0.193 13.931 -17.967 1.00 39.62 248 LEU A CA 1
ATOM 1973 C C . LEU A 1 248 ? 0.907 13.018 -18.956 1.00 39.62 248 LEU A C 1
ATOM 1975 O O . LEU A 1 248 ? 1.394 11.968 -18.549 1.00 39.62 248 LEU A O 1
ATOM 1979 N N . GLU A 1 249 ? 0.975 13.405 -20.226 1.00 39.41 249 GLU A N 1
ATOM 1980 C CA . GLU A 1 249 ? 1.778 12.721 -21.243 1.00 39.41 249 GLU A CA 1
ATOM 1981 C C . GLU A 1 249 ? 2.935 13.628 -21.656 1.00 39.41 249 GLU A C 1
ATOM 1983 O O . GLU A 1 249 ? 2.727 14.770 -22.067 1.00 39.41 249 GLU A O 1
ATOM 1988 N N . SER A 1 250 ? 4.164 13.127 -21.558 1.00 42.25 250 SER A N 1
ATOM 1989 C CA . SER A 1 250 ? 5.334 13.805 -22.111 1.00 42.25 250 SER A CA 1
ATOM 1990 C C . SER A 1 250 ? 6.205 12.829 -22.901 1.00 42.25 250 SER A C 1
ATOM 1992 O O . SER A 1 250 ? 6.373 11.650 -22.568 1.00 42.25 250 SER A O 1
ATOM 1994 N N . ILE A 1 251 ? 6.748 13.332 -24.009 1.00 39.41 251 ILE A N 1
ATOM 1995 C CA . ILE A 1 251 ? 7.681 12.610 -24.869 1.00 39.41 251 ILE A CA 1
ATOM 1996 C C . ILE A 1 251 ? 9.025 13.316 -24.740 1.00 39.41 251 ILE A C 1
ATOM 1998 O O . ILE A 1 251 ? 9.204 14.398 -25.293 1.00 39.41 251 ILE A O 1
ATOM 2002 N N . THR A 1 252 ? 9.973 12.690 -24.049 1.00 47.00 252 THR A N 1
ATOM 2003 C CA . THR A 1 252 ? 11.340 13.206 -23.946 1.00 47.00 252 THR A CA 1
ATOM 2004 C C . THR A 1 252 ? 12.253 12.335 -24.806 1.00 47.00 252 THR A C 1
ATOM 2006 O O . THR A 1 252 ? 12.526 11.182 -24.475 1.00 47.00 252 THR A O 1
ATOM 2009 N N . LYS A 1 253 ? 12.722 12.871 -25.939 1.00 42.62 253 LYS A N 1
ATOM 2010 C CA . LYS A 1 253 ? 13.837 12.285 -26.698 1.00 42.62 253 LYS A CA 1
ATOM 2011 C C . LYS A 1 253 ? 15.129 12.889 -26.157 1.00 42.62 253 LYS A C 1
ATOM 2013 O O . LYS A 1 253 ? 15.314 14.094 -26.289 1.00 42.62 253 LYS A O 1
ATOM 2018 N N . LEU A 1 254 ? 15.999 12.080 -25.560 1.00 43.78 254 LEU A N 1
ATOM 2019 C CA . LEU A 1 254 ? 17.342 12.523 -25.185 1.00 43.78 254 LEU A CA 1
ATOM 2020 C C . LEU A 1 254 ? 18.307 12.161 -26.316 1.00 43.78 254 LEU A C 1
ATOM 2022 O O . LEU A 1 254 ? 18.371 11.007 -26.743 1.00 43.78 254 LEU A O 1
ATOM 2026 N N . SER A 1 255 ? 19.015 13.161 -26.843 1.00 38.03 255 SER A N 1
ATOM 2027 C CA . SER A 1 255 ? 20.030 12.947 -27.872 1.00 38.03 255 SER A CA 1
ATOM 2028 C C . SER A 1 255 ? 21.261 12.265 -27.256 1.00 38.03 255 SER A C 1
ATOM 2030 O O . SER A 1 255 ? 21.636 12.613 -26.136 1.00 38.03 255 SER A O 1
ATOM 2032 N N . PRO A 1 256 ? 21.955 11.362 -27.977 1.00 39.66 256 PRO A N 1
ATOM 2033 C CA . PRO A 1 256 ? 23.214 10.744 -27.537 1.00 39.66 256 PRO A CA 1
ATOM 2034 C C . PRO A 1 256 ? 24.303 11.722 -27.060 1.00 39.66 256 PRO A C 1
ATOM 2036 O O . PRO A 1 256 ? 25.230 11.309 -26.367 1.00 39.66 256 PRO A O 1
ATOM 2039 N N . ASN A 1 257 ? 24.206 13.002 -27.439 1.00 38.81 257 ASN A N 1
ATOM 2040 C CA . ASN A 1 257 ? 25.200 14.037 -27.149 1.00 38.81 257 ASN A CA 1
ATOM 2041 C C . ASN A 1 257 ? 24.800 15.011 -26.027 1.00 38.81 257 ASN A C 1
ATOM 2043 O O . ASN A 1 257 ? 25.598 15.887 -25.685 1.00 38.81 257 ASN A O 1
ATOM 2047 N N . ASP A 1 258 ? 23.614 14.875 -25.428 1.00 40.41 258 ASP A N 1
ATOM 2048 C CA . ASP A 1 258 ? 23.207 15.718 -24.302 1.00 40.41 258 ASP A CA 1
ATOM 2049 C C . ASP A 1 258 ? 23.875 15.221 -23.010 1.00 40.41 258 ASP A C 1
ATOM 2051 O O . ASP A 1 258 ? 23.340 14.395 -22.277 1.00 40.41 258 ASP A O 1
ATOM 2055 N N . ARG A 1 259 ? 25.078 15.735 -22.719 1.00 36.53 259 ARG A N 1
ATOM 2056 C CA . ARG A 1 259 ? 25.809 15.492 -21.453 1.00 36.53 259 ARG A CA 1
ATOM 2057 C C . ARG A 1 259 ? 25.190 16.195 -20.237 1.00 36.53 259 ARG A C 1
ATOM 2059 O O . ARG A 1 259 ? 25.749 16.129 -19.144 1.00 36.53 259 ARG A O 1
ATOM 2066 N N . ASP A 1 260 ? 24.085 16.906 -20.431 1.00 39.12 260 ASP A N 1
ATOM 2067 C CA . ASP A 1 260 ? 23.449 17.721 -19.406 1.00 39.12 260 ASP A CA 1
ATOM 2068 C C . ASP A 1 260 ? 22.208 17.001 -18.857 1.00 39.12 260 ASP A C 1
ATOM 2070 O O . ASP A 1 260 ? 21.128 17.011 -19.452 1.00 39.12 260 ASP A O 1
ATOM 2074 N N . ASN A 1 261 ? 22.387 16.351 -17.704 1.00 42.75 261 ASN A N 1
ATOM 2075 C CA . ASN A 1 261 ? 21.403 15.496 -17.024 1.00 42.75 261 ASN A CA 1
ATOM 2076 C C . ASN A 1 261 ? 20.142 16.246 -16.543 1.00 42.75 261 ASN A C 1
ATOM 2078 O O . ASN A 1 261 ? 19.250 15.635 -15.958 1.00 42.75 261 ASN A O 1
ATOM 2082 N N . SER A 1 262 ? 20.064 17.561 -16.757 1.00 39.97 262 SER A N 1
ATOM 2083 C CA . SER A 1 262 ? 18.990 18.440 -16.284 1.00 39.97 262 SER A CA 1
ATOM 2084 C C . SER A 1 262 ? 17.804 18.574 -17.253 1.00 39.97 262 SER A C 1
ATOM 2086 O O . SER A 1 262 ? 16.741 19.051 -16.861 1.00 39.97 262 SER A O 1
ATOM 2088 N N . LYS A 1 263 ? 17.937 18.141 -18.516 1.00 44.31 263 LYS A N 1
ATOM 2089 C CA . LYS A 1 263 ? 16.959 18.453 -19.583 1.00 44.31 263 LYS A CA 1
ATOM 2090 C C . LYS A 1 263 ? 15.813 17.445 -19.761 1.00 44.31 263 LYS A C 1
ATOM 2092 O O . LYS A 1 263 ? 15.012 17.602 -20.679 1.00 44.31 263 LYS A O 1
ATOM 2097 N N . GLY A 1 264 ? 15.716 16.418 -18.912 1.00 51.19 264 GLY A N 1
ATOM 2098 C CA . GLY A 1 264 ? 14.784 15.296 -19.105 1.00 51.19 264 GLY A CA 1
ATOM 2099 C C . GLY A 1 264 ? 13.686 15.108 -18.056 1.00 51.19 264 GLY A C 1
ATOM 2100 O O . GLY A 1 264 ? 13.025 14.071 -18.084 1.00 51.19 264 GLY A O 1
ATOM 2101 N N . GLU A 1 265 ? 13.498 16.040 -17.118 1.00 51.53 265 GLU A N 1
ATOM 2102 C CA . GLU A 1 265 ? 12.522 15.870 -16.035 1.00 51.53 265 GLU A CA 1
ATOM 2103 C C . GLU A 1 265 ? 11.080 16.132 -16.477 1.00 51.53 265 GLU A C 1
ATOM 2105 O O . GLU A 1 265 ? 10.753 17.155 -17.080 1.00 51.53 265 GLU A O 1
ATOM 2110 N N . VAL A 1 266 ? 10.191 15.217 -16.094 1.00 56.03 266 VAL A N 1
ATOM 2111 C CA . VAL A 1 266 ? 8.747 15.340 -16.270 1.00 56.03 266 VAL A CA 1
ATOM 2112 C C . VAL A 1 266 ? 8.124 15.538 -14.896 1.00 56.03 266 VAL A C 1
ATOM 2114 O O . VAL A 1 266 ? 8.262 14.689 -14.012 1.00 56.03 266 VAL A O 1
ATOM 2117 N N . LYS A 1 267 ? 7.424 16.660 -14.711 1.00 52.00 267 LYS A N 1
ATOM 2118 C CA . LYS A 1 267 ? 6.650 16.940 -13.496 1.00 52.00 267 LYS A CA 1
ATOM 2119 C C . LYS A 1 267 ? 5.168 16.823 -13.807 1.00 52.00 267 LYS A C 1
ATOM 2121 O O . LYS A 1 267 ? 4.700 17.501 -14.722 1.00 52.00 267 LYS A O 1
ATOM 2126 N N . ALA A 1 268 ? 4.443 16.008 -13.046 1.00 49.44 268 ALA A N 1
ATOM 2127 C CA . ALA A 1 268 ? 2.987 16.085 -13.038 1.00 49.44 268 ALA A CA 1
ATOM 2128 C C . ALA A 1 268 ? 2.568 17.467 -12.491 1.00 49.44 268 ALA A C 1
ATOM 2130 O O . ALA A 1 268 ? 3.105 17.913 -11.475 1.00 49.44 268 ALA A O 1
ATOM 2131 N N . LYS A 1 269 ? 1.706 18.174 -13.229 1.00 43.50 269 LYS A N 1
ATOM 2132 C CA . LYS A 1 269 ? 1.089 19.448 -12.837 1.00 43.50 269 LYS A CA 1
ATOM 2133 C C . LYS A 1 269 ? -0.323 19.193 -12.353 1.00 43.50 269 LYS A C 1
ATOM 2135 O O . LYS A 1 269 ? -0.974 18.344 -12.999 1.00 43.50 269 LYS A O 1
#

Foldseek 3Di:
DDDDDDDDDPDPDPDPQPPDFPCNLCVVLVNNVLVVLCVVVVPGPVQQLVCLVCCVPCVVSNVVVCVSSPDDPVSVVSSNVSSVVSVVVRVVSVVVVVLVQFKKKKKKKKWKAFADPDAQPDWWWKWKDDDPDIKIWTWGANNVVLATFIDIPPWDGTDRLVHHHHHPFTWIWIKMQIQVQKIKIKIAGPDPVRRVSMGMDITGDNRSDDPPTWMKMFIDDRDQGMFMKMWMFIARNDDPDDGDGQIDTDGDDDDNPCPDRPPGIDTRD

Sequence (269 aa):
IFLRIHDTQALFLDFPMSSTTIKEIFEGSKLSKFLPAVSKHDIQTKSLLEAFKNMETAPEQWKKMIDLIGLKPGHVARLRRALSEVQDAIKEEERKALESKLACSYIIEAKVGYWGSSFGRWGTALRVSFGSHSREFVFHPGYTSPPGAFRINGIFSNRSMGFVPDAKEFYSFNIVLNSNGNHKISIKDPRPEQSKKEFSASFSDSKLFHPKEFPTVGFGHQLNNMNAKVKIPMECTPNAYGTHKMVLESITKLSPNDRDNSKGEVKAK

pLDDT: mean 75.1, std 20.38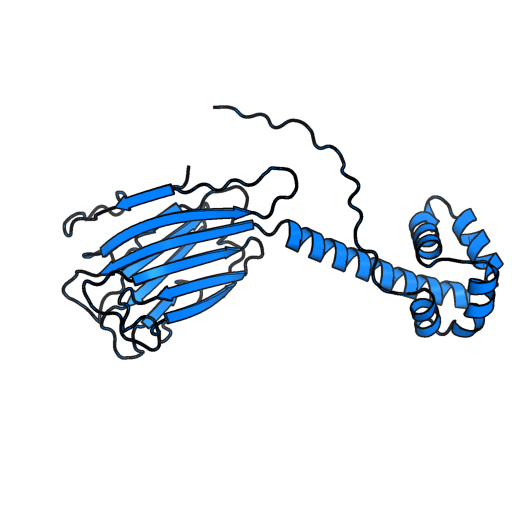, range [20.47, 95.75]

Radius of gyration: 28.16 Å; chains: 1; bounding box: 61×49×71 Å